Protein AF-A0AAE6Z2B7-F1 (afdb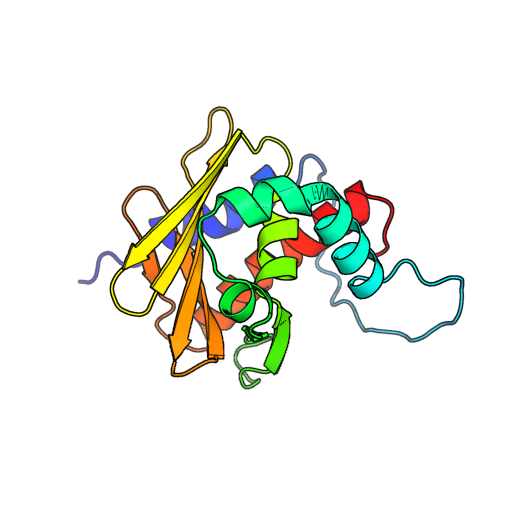_monomer)

Nearest PDB structures (foldseek):
  5ts4-assembly1_A  TM=3.220E-01  e=3.715E-02  synthetic construct
  7vsx-assembly1_A  TM=5.340E-01  e=1.003E+00  Oplophorus gracilirostris
  4qtq-assembly1_A  TM=6.437E-01  e=1.606E+00  Xanthomonas citri pv. citri str. 306
  4hz9-assembly1_B  TM=3.335E-01  e=1.438E-01  Ralstonia pickettii 12D
  7snt-assembly1_A  TM=5.277E-01  e=1.515E+00  Oplophorus gracilirostris

Structure (mmCIF, N/CA/C/O backbone):
data_AF-A0AAE6Z2B7-F1
#
_entry.id   AF-A0AAE6Z2B7-F1
#
loop_
_atom_site.group_PDB
_atom_site.id
_atom_site.type_symbol
_atom_site.label_atom_id
_atom_site.label_alt_id
_atom_site.label_comp_id
_atom_site.label_asym_id
_atom_site.label_entity_id
_atom_site.label_seq_id
_atom_site.pdbx_PDB_ins_code
_atom_site.Cartn_x
_atom_site.Cartn_y
_atom_site.Cartn_z
_atom_site.occupancy
_atom_site.B_iso_or_equiv
_atom_site.auth_seq_id
_atom_site.auth_comp_id
_atom_site.auth_asym_id
_atom_site.auth_atom_id
_atom_site.pdbx_PDB_model_num
ATOM 1 N N . MET A 1 1 ? -23.589 11.897 -19.890 1.00 31.69 1 MET A N 1
ATOM 2 C CA . MET A 1 1 ? -22.787 12.796 -19.031 1.00 31.69 1 MET A CA 1
ATOM 3 C C . MET A 1 1 ? -22.385 12.026 -17.787 1.00 31.69 1 MET A C 1
ATOM 5 O O . MET A 1 1 ? -23.238 11.758 -16.955 1.00 31.69 1 MET A O 1
ATOM 9 N N . LYS A 1 2 ? -21.135 11.556 -17.716 1.00 36.88 2 LYS A N 1
ATOM 10 C CA . LYS A 1 2 ? -20.619 10.830 -16.550 1.00 36.88 2 LYS A CA 1
ATOM 11 C C . LYS A 1 2 ? -20.071 11.858 -15.564 1.00 36.88 2 LYS A C 1
ATOM 13 O O . LYS A 1 2 ? -19.209 12.639 -15.941 1.00 36.88 2 LYS A O 1
ATOM 18 N N . ILE A 1 3 ? -20.542 11.823 -14.321 1.00 37.59 3 ILE A N 1
ATOM 19 C CA . ILE A 1 3 ? -20.081 12.641 -13.182 1.00 37.59 3 ILE A CA 1
ATOM 20 C C . ILE A 1 3 ? -18.692 12.143 -12.694 1.00 37.59 3 ILE A C 1
ATOM 22 O O . ILE A 1 3 ? -18.331 12.228 -11.527 1.00 37.59 3 ILE A O 1
ATOM 26 N N . LEU A 1 4 ? -17.869 11.608 -13.604 1.00 45.06 4 LEU A N 1
ATOM 27 C CA . LEU A 1 4 ? -16.446 11.421 -13.352 1.00 45.06 4 LEU A CA 1
ATOM 28 C C . LEU A 1 4 ? -15.829 12.817 -13.318 1.00 45.06 4 LEU A C 1
ATOM 30 O O . LEU A 1 4 ? -15.907 13.507 -14.328 1.00 45.06 4 LEU A O 1
ATOM 34 N N . SER A 1 5 ? -15.240 13.220 -12.189 1.00 51.59 5 SER A N 1
ATOM 35 C CA . SER A 1 5 ? -13.953 13.946 -12.154 1.00 51.59 5 SER A CA 1
ATOM 36 C C . SER A 1 5 ? -13.709 14.715 -10.848 1.00 51.59 5 SER A C 1
ATOM 38 O O . SER A 1 5 ? -12.570 15.105 -10.621 1.00 51.59 5 SER A O 1
ATOM 40 N N . PHE A 1 6 ? -14.691 14.945 -9.969 1.00 43.16 6 PHE A N 1
ATOM 41 C CA . PHE A 1 6 ? -14.434 15.792 -8.788 1.00 43.16 6 PHE A CA 1
ATOM 42 C C . PHE A 1 6 ? -13.766 15.050 -7.621 1.00 43.16 6 PHE A C 1
ATOM 44 O O . PHE A 1 6 ? -12.778 15.546 -7.087 1.00 43.16 6 PHE A O 1
ATOM 51 N N . ALA A 1 7 ? -14.226 13.841 -7.277 1.00 47.75 7 ALA A N 1
ATOM 52 C CA . ALA A 1 7 ? -13.655 13.067 -6.168 1.00 47.75 7 ALA A CA 1
ATOM 53 C C . ALA A 1 7 ? -12.175 12.703 -6.410 1.00 47.75 7 ALA A C 1
ATOM 55 O O . ALA A 1 7 ? -11.316 12.987 -5.580 1.00 47.75 7 ALA A O 1
ATOM 56 N N . LYS A 1 8 ? -11.843 12.181 -7.601 1.00 46.81 8 LYS A N 1
ATOM 57 C CA . LYS A 1 8 ? -10.461 11.826 -7.978 1.00 46.81 8 LYS A CA 1
ATOM 58 C C . LYS A 1 8 ? -9.518 13.041 -7.976 1.00 46.81 8 LYS A C 1
ATOM 60 O O . LYS A 1 8 ? -8.396 12.936 -7.491 1.00 46.81 8 LYS A O 1
ATOM 65 N N . PHE A 1 9 ? -9.975 14.191 -8.483 1.00 48.34 9 PHE A N 1
ATOM 66 C CA . PHE A 1 9 ? -9.151 15.399 -8.613 1.00 48.34 9 PHE A CA 1
ATOM 67 C C . PHE A 1 9 ? -8.895 16.106 -7.274 1.00 48.34 9 PHE A C 1
ATOM 69 O O . PHE A 1 9 ? -7.865 16.755 -7.133 1.00 48.34 9 PHE A O 1
ATOM 76 N N . LEU A 1 10 ? -9.779 15.956 -6.277 1.00 50.38 10 LEU A N 1
ATOM 77 C CA . LEU A 1 10 ? -9.527 16.441 -4.913 1.00 50.38 10 LEU A CA 1
ATOM 78 C C . LEU A 1 10 ? -8.677 15.476 -4.080 1.00 50.38 10 LEU A C 1
ATOM 80 O O . LEU A 1 10 ? -7.867 15.927 -3.274 1.00 50.38 10 LEU A O 1
ATOM 84 N N . MET A 1 11 ? -8.843 14.164 -4.265 1.00 52.03 11 MET A N 1
ATOM 85 C CA . MET A 1 11 ? -8.198 13.173 -3.401 1.00 52.03 11 MET A CA 1
ATOM 86 C C . MET A 1 11 ? -6.687 13.093 -3.598 1.00 52.03 11 MET A C 1
ATOM 88 O O . MET A 1 11 ? -5.957 13.034 -2.616 1.00 52.03 11 MET A O 1
ATOM 92 N N . ILE A 1 12 ? -6.200 13.142 -4.839 1.00 54.25 12 ILE A N 1
ATOM 93 C CA . ILE A 1 12 ? -4.760 13.027 -5.116 1.00 54.25 12 ILE A CA 1
ATOM 94 C C . ILE A 1 12 ? -3.972 14.197 -4.492 1.00 54.25 12 ILE A C 1
ATOM 96 O O . ILE A 1 12 ? -3.029 13.929 -3.746 1.00 54.25 12 ILE A O 1
ATOM 100 N N . PRO A 1 13 ? -4.371 15.475 -4.674 1.00 50.12 13 PRO A N 1
ATOM 101 C CA . PRO A 1 13 ? -3.769 16.580 -3.939 1.00 50.12 13 PRO A CA 1
ATOM 102 C C . PRO A 1 13 ? -3.937 16.432 -2.428 1.00 50.12 13 PRO A C 1
ATOM 104 O O . PRO A 1 13 ? -2.978 16.661 -1.706 1.00 50.12 13 PRO A O 1
ATOM 107 N N . LEU A 1 14 ? -5.110 16.024 -1.927 1.00 49.97 14 LEU A N 1
ATOM 108 C CA . LEU A 1 14 ? -5.354 15.922 -0.484 1.00 49.97 14 LEU A CA 1
ATOM 109 C C . LEU A 1 14 ? -4.460 14.866 0.186 1.00 49.97 14 LEU A C 1
ATOM 111 O O . LEU A 1 14 ? -3.950 15.118 1.272 1.00 49.97 14 LEU A O 1
ATOM 115 N N . MET A 1 15 ? -4.184 13.733 -0.467 1.00 52.47 15 MET A N 1
ATOM 116 C CA . MET A 1 15 ? -3.262 12.715 0.064 1.00 52.47 15 MET A CA 1
ATOM 117 C C . MET A 1 15 ? -1.806 13.182 0.063 1.00 52.47 15 MET A C 1
ATOM 119 O O . MET A 1 15 ? -1.045 12.853 0.977 1.00 52.47 15 MET A O 1
ATOM 123 N N . ILE A 1 16 ? -1.437 14.014 -0.913 1.00 51.19 16 ILE A N 1
ATOM 124 C CA . ILE A 1 16 ? -0.139 14.689 -0.942 1.00 51.19 16 ILE A CA 1
ATOM 125 C C . ILE A 1 16 ? -0.073 15.740 0.184 1.00 51.19 16 ILE A C 1
ATOM 127 O O . ILE A 1 16 ? 0.850 15.695 0.990 1.00 51.19 16 ILE A O 1
ATOM 131 N N . PHE A 1 17 ? -1.085 16.604 0.331 1.00 45.38 17 PHE A N 1
ATOM 132 C CA . PHE A 1 17 ? -1.141 17.671 1.343 1.00 45.38 17 PHE A CA 1
ATOM 133 C C . PHE A 1 17 ? -1.249 17.165 2.786 1.00 45.38 17 PHE A C 1
ATOM 135 O O . PHE A 1 17 ? -0.655 17.762 3.680 1.00 45.38 17 PHE A O 1
ATOM 142 N N . CYS A 1 18 ? -1.946 16.054 3.035 1.00 42.28 18 CYS A N 1
ATOM 143 C CA . CYS A 1 18 ? -1.966 15.414 4.354 1.00 42.28 18 CYS A CA 1
ATOM 144 C C . CYS A 1 18 ? -0.595 14.844 4.755 1.00 42.28 18 CYS A C 1
ATOM 146 O O . CYS A 1 18 ? -0.351 14.646 5.944 1.00 42.28 18 CYS A O 1
ATOM 148 N N . SER A 1 19 ? 0.294 14.621 3.781 1.00 44.44 19 SER A N 1
ATOM 149 C CA . SER A 1 19 ? 1.665 14.141 3.985 1.00 44.44 19 SER A CA 1
ATOM 150 C C . SER A 1 19 ? 2.703 15.271 3.966 1.00 44.44 19 SER A C 1
ATOM 152 O O . SER A 1 19 ? 3.790 15.115 4.514 1.00 44.44 19 SER A O 1
ATOM 154 N N . SER A 1 20 ? 2.389 16.412 3.348 1.00 41.75 20 SER A N 1
ATOM 155 C CA . SER A 1 20 ? 3.304 17.539 3.179 1.00 41.75 20 SER A CA 1
ATOM 156 C C . SER A 1 20 ? 2.889 18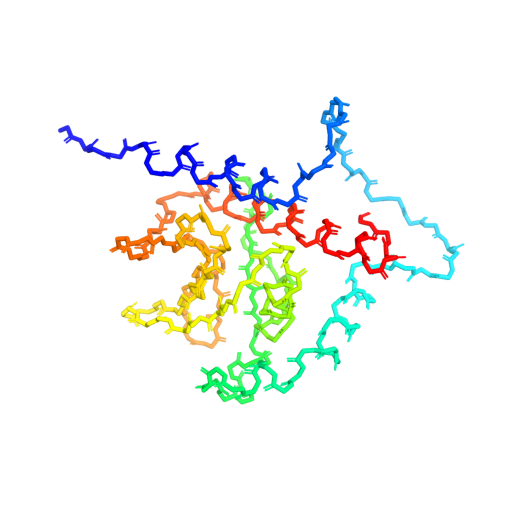.732 4.041 1.00 41.75 20 SER A C 1
ATOM 158 O O . SER A 1 20 ? 2.307 19.705 3.558 1.00 41.75 20 SER A O 1
ATOM 160 N N . ALA A 1 21 ? 3.286 18.718 5.312 1.00 33.97 21 ALA A N 1
ATOM 161 C CA . ALA A 1 21 ? 3.458 19.954 6.071 1.00 33.97 21 ALA A CA 1
ATOM 162 C C . ALA A 1 21 ? 4.832 20.590 5.785 1.00 33.97 21 ALA A C 1
ATOM 164 O O . ALA A 1 21 ? 5.466 21.076 6.706 1.00 33.97 21 ALA A O 1
ATOM 165 N N . TYR A 1 22 ? 5.316 20.576 4.538 1.00 35.84 22 TYR A N 1
ATOM 166 C CA . TYR A 1 22 ? 6.433 21.415 4.099 1.00 35.84 22 TYR A CA 1
ATOM 167 C C . TYR A 1 22 ? 6.278 21.770 2.619 1.00 35.84 22 TYR A C 1
ATOM 169 O O . TYR A 1 22 ? 6.218 20.913 1.742 1.00 35.84 22 TYR A O 1
ATOM 177 N N . SER A 1 23 ? 6.185 23.075 2.379 1.00 37.25 23 SER A N 1
ATOM 178 C CA . SER A 1 23 ? 6.275 23.711 1.072 1.00 37.25 23 SER A CA 1
ATOM 179 C C . SER A 1 23 ? 7.748 23.857 0.698 1.00 37.25 23 SER A C 1
ATOM 181 O O . SER A 1 23 ? 8.485 24.526 1.420 1.00 37.25 23 SER A O 1
ATOM 183 N N . SER A 1 24 ? 8.169 23.298 -0.436 1.00 32.84 24 SER A N 1
ATOM 184 C CA . SER A 1 24 ? 9.044 24.029 -1.356 1.00 32.84 24 SER A CA 1
ATOM 185 C C . SER A 1 24 ? 8.924 23.483 -2.776 1.00 32.84 24 SER A C 1
ATOM 187 O O . SER A 1 24 ? 8.688 22.301 -2.999 1.00 32.84 24 SER A O 1
ATOM 189 N N . SER A 1 25 ? 9.071 24.407 -3.709 1.00 34.66 25 SER A N 1
ATOM 190 C CA . SER A 1 25 ? 8.840 24.362 -5.146 1.00 34.66 25 SER A CA 1
ATOM 191 C C . SER A 1 25 ? 9.737 23.417 -5.965 1.00 34.66 25 SER A C 1
ATOM 193 O O . SER A 1 25 ? 10.921 23.276 -5.681 1.00 34.66 25 SER A O 1
ATOM 195 N N . GLU A 1 26 ? 9.136 22.947 -7.067 1.00 30.88 26 GLU A N 1
ATOM 196 C CA . GLU A 1 26 ? 9.672 22.334 -8.303 1.00 30.88 26 GLU A CA 1
ATOM 197 C C . GLU A 1 26 ? 9.760 20.792 -8.424 1.00 30.88 26 GLU A C 1
ATOM 199 O O . GLU A 1 26 ? 10.155 20.102 -7.485 1.00 30.88 26 GLU A O 1
ATOM 204 N N . PRO A 1 27 ? 9.374 20.224 -9.596 1.00 34.91 27 PRO A N 1
ATOM 205 C CA . PRO A 1 27 ? 9.331 18.786 -9.820 1.00 34.91 27 PRO A CA 1
ATOM 206 C C . PRO A 1 27 ? 10.683 18.283 -10.338 1.00 34.91 27 PRO A C 1
ATOM 208 O O . PRO A 1 27 ? 10.987 18.372 -11.527 1.00 34.91 27 PRO A O 1
ATOM 211 N N . SER A 1 28 ? 11.488 17.701 -9.457 1.00 27.97 28 SER A N 1
ATOM 212 C CA . SER A 1 28 ? 12.693 16.982 -9.871 1.00 27.97 28 SER A CA 1
ATOM 213 C C . SER A 1 28 ? 12.332 15.547 -10.243 1.00 27.97 28 SER A C 1
ATOM 215 O O . SER A 1 28 ? 11.959 14.741 -9.392 1.00 27.97 28 SER A O 1
ATOM 217 N N . VAL A 1 29 ? 12.451 15.222 -11.531 1.00 34.59 29 VAL A N 1
ATOM 218 C CA . VAL A 1 29 ? 12.485 13.843 -12.033 1.00 34.59 29 VAL A CA 1
ATOM 219 C C . VAL A 1 29 ? 13.678 13.150 -11.370 1.00 34.59 29 VAL A C 1
ATOM 221 O O . VAL A 1 29 ? 14.826 13.431 -11.710 1.00 34.59 29 VAL A O 1
ATOM 224 N N . VAL A 1 30 ? 13.422 12.287 -10.383 1.00 37.94 30 VAL A N 1
ATOM 225 C CA . VAL A 1 30 ? 14.479 11.558 -9.671 1.00 37.94 30 VAL A CA 1
ATOM 226 C C . VAL A 1 30 ? 15.052 10.489 -10.598 1.00 37.94 30 VAL A C 1
ATOM 228 O O . VAL A 1 30 ? 14.475 9.426 -10.815 1.00 37.94 30 VAL A O 1
ATOM 231 N N . GLN A 1 31 ? 16.207 10.810 -11.171 1.00 33.16 31 GLN A N 1
ATOM 232 C CA . GLN A 1 31 ? 17.078 9.890 -11.882 1.00 33.16 31 GLN A CA 1
ATOM 233 C C . GLN A 1 31 ? 17.847 9.066 -10.837 1.00 33.16 31 GLN A C 1
ATOM 235 O O . GLN A 1 31 ? 18.633 9.612 -10.065 1.00 33.16 31 GLN A O 1
ATOM 240 N N . MET A 1 32 ? 17.596 7.754 -10.780 1.00 38.94 32 MET A N 1
ATOM 241 C CA . MET A 1 32 ? 18.317 6.834 -9.893 1.00 38.94 32 MET A CA 1
ATOM 242 C C . MET A 1 32 ? 19.800 6.784 -10.289 1.00 38.94 32 MET A C 1
ATOM 244 O O . MET A 1 32 ? 20.147 6.222 -11.327 1.00 38.94 32 MET A O 1
ATOM 248 N N . VAL A 1 33 ? 20.681 7.354 -9.463 1.00 33.69 33 VAL A N 1
ATOM 249 C CA . VAL A 1 33 ? 22.137 7.181 -9.576 1.00 33.69 33 VAL A CA 1
ATOM 250 C C . VAL A 1 33 ? 22.606 6.274 -8.443 1.00 33.69 33 VAL A C 1
ATOM 252 O O . VAL A 1 33 ? 22.445 6.590 -7.266 1.00 33.69 33 VAL A O 1
ATOM 255 N N . ALA A 1 34 ? 23.187 5.134 -8.816 1.00 41.19 34 ALA A N 1
ATOM 256 C CA . ALA A 1 34 ? 23.839 4.206 -7.906 1.00 41.19 34 ALA A CA 1
ATOM 257 C C . ALA A 1 34 ? 25.161 4.807 -7.396 1.00 41.19 34 ALA A C 1
ATOM 259 O O . ALA A 1 34 ? 26.083 5.048 -8.173 1.00 41.19 34 ALA A O 1
ATOM 260 N N . GLY A 1 35 ? 25.248 5.026 -6.085 1.00 30.92 35 GLY A N 1
ATOM 261 C CA . GLY A 1 35 ? 26.461 5.431 -5.379 1.00 30.92 35 GLY A CA 1
ATOM 262 C C . GLY A 1 35 ? 26.475 4.818 -3.981 1.00 30.92 35 GLY A C 1
ATOM 263 O O . GLY A 1 35 ? 25.522 4.965 -3.220 1.00 30.92 35 GLY A O 1
ATOM 264 N N . ASN A 1 36 ? 27.533 4.072 -3.685 1.00 51.25 36 ASN A N 1
ATOM 265 C CA . ASN A 1 36 ? 27.769 3.341 -2.445 1.00 51.25 36 ASN A CA 1
ATOM 266 C C . ASN A 1 36 ? 28.055 4.297 -1.270 1.00 51.25 36 ASN A C 1
ATOM 268 O O . ASN A 1 36 ? 29.126 4.885 -1.257 1.00 51.25 36 ASN A O 1
ATOM 272 N N . ASP A 1 37 ? 27.124 4.410 -0.313 1.00 41.81 37 ASP A N 1
ATOM 273 C CA . ASP A 1 37 ? 27.331 4.938 1.049 1.00 41.81 37 ASP A CA 1
ATOM 274 C C . ASP A 1 37 ? 26.187 4.440 1.965 1.00 41.81 37 ASP A C 1
ATOM 276 O O . ASP A 1 37 ? 25.089 4.998 1.945 1.00 41.81 37 ASP A O 1
ATOM 280 N N . ASN A 1 38 ? 26.414 3.362 2.735 1.00 44.38 38 ASN A N 1
ATOM 281 C CA . ASN A 1 38 ? 25.557 2.846 3.829 1.00 44.38 38 ASN A CA 1
ATOM 282 C C . ASN A 1 38 ? 24.037 3.023 3.615 1.00 44.38 38 ASN A C 1
ATOM 284 O O . ASN A 1 38 ? 23.353 3.733 4.359 1.00 44.38 38 ASN A O 1
ATOM 288 N N . ALA A 1 39 ? 23.535 2.428 2.533 1.00 48.84 39 ALA A N 1
ATOM 289 C CA . ALA A 1 39 ? 22.372 2.923 1.813 1.00 48.84 39 ALA A CA 1
ATOM 290 C C . ALA A 1 39 ? 21.052 2.816 2.602 1.00 48.84 39 ALA A C 1
ATOM 292 O O . ALA A 1 39 ? 20.424 1.767 2.713 1.00 48.84 39 ALA A O 1
ATOM 293 N N . ARG A 1 40 ? 20.603 3.966 3.105 1.00 61.97 40 ARG A N 1
ATOM 294 C CA . ARG A 1 40 ? 19.236 4.251 3.555 1.00 61.97 40 ARG A CA 1
ATOM 295 C C . ARG A 1 40 ? 18.270 4.232 2.356 1.00 61.97 40 ARG A C 1
ATOM 297 O O . ARG A 1 40 ? 17.813 5.290 1.940 1.00 61.97 40 ARG A O 1
ATOM 304 N N . THR A 1 41 ? 18.045 3.066 1.755 1.00 85.38 41 THR A N 1
ATOM 305 C CA . THR A 1 41 ? 17.200 2.878 0.562 1.00 85.38 41 THR A CA 1
ATOM 306 C C . THR A 1 41 ? 15.716 2.750 0.912 1.00 85.38 41 THR A C 1
ATOM 308 O O . THR A 1 41 ? 15.357 2.503 2.063 1.00 85.38 41 THR A O 1
ATOM 311 N N . ILE A 1 42 ? 14.850 2.838 -0.102 1.00 86.19 42 ILE A N 1
ATOM 312 C CA . ILE A 1 42 ? 13.427 2.480 0.004 1.00 86.19 42 ILE A CA 1
ATOM 313 C C . ILE A 1 42 ? 13.233 1.030 0.475 1.00 86.19 42 ILE A C 1
ATOM 315 O O . ILE A 1 42 ? 12.351 0.759 1.281 1.00 86.19 42 ILE A O 1
ATOM 319 N N . GLU A 1 43 ? 14.085 0.103 0.039 1.00 88.94 43 GLU A N 1
ATOM 320 C CA . GLU A 1 43 ? 14.064 -1.289 0.510 1.00 88.94 43 GLU A CA 1
ATOM 321 C C . GLU A 1 43 ? 14.357 -1.382 2.017 1.00 88.94 43 GLU A C 1
ATOM 323 O O . GLU A 1 43 ? 13.631 -2.037 2.764 1.00 88.94 43 GLU A O 1
ATOM 328 N N . ALA A 1 44 ? 15.362 -0.647 2.504 1.00 89.94 44 ALA A N 1
ATOM 329 C CA . ALA A 1 44 ? 15.641 -0.563 3.935 1.00 89.94 44 ALA A CA 1
ATOM 330 C C . ALA A 1 44 ? 14.481 0.089 4.712 1.00 89.94 44 ALA A C 1
ATOM 332 O O . ALA A 1 44 ? 14.171 -0.341 5.827 1.00 89.94 44 ALA A O 1
ATOM 333 N N . ALA A 1 45 ? 13.814 1.085 4.117 1.00 93.69 45 ALA A N 1
ATOM 334 C CA . ALA A 1 45 ? 12.621 1.696 4.694 1.00 93.69 45 ALA A CA 1
ATOM 335 C C . ALA A 1 45 ? 11.478 0.677 4.815 1.00 93.69 45 ALA A C 1
ATOM 337 O O . ALA A 1 45 ? 10.875 0.576 5.879 1.00 93.69 45 ALA A O 1
ATOM 338 N N . PHE A 1 46 ? 11.223 -0.136 3.786 1.00 95.62 46 PHE A N 1
ATOM 339 C CA . PHE A 1 46 ? 10.224 -1.204 3.849 1.00 95.62 46 PHE A CA 1
ATOM 340 C C . PHE A 1 46 ? 10.508 -2.197 4.975 1.00 95.62 46 PHE A C 1
ATOM 342 O O . PHE A 1 46 ? 9.632 -2.439 5.805 1.00 95.62 46 PHE A O 1
ATOM 349 N N . HIS A 1 47 ? 11.735 -2.716 5.069 1.00 94.25 47 HIS A N 1
ATOM 350 C CA . HIS A 1 47 ? 12.106 -3.632 6.150 1.00 94.25 47 HIS A CA 1
ATOM 351 C C . HIS A 1 47 ? 11.891 -3.019 7.539 1.00 94.25 47 HIS A C 1
ATOM 353 O O . HIS A 1 47 ? 11.361 -3.680 8.435 1.00 94.25 47 HIS A O 1
ATOM 359 N N . HIS A 1 48 ? 12.263 -1.749 7.712 1.00 95.38 48 HIS A N 1
ATOM 360 C CA . HIS A 1 48 ? 12.047 -1.023 8.958 1.00 95.38 48 HIS A CA 1
ATOM 361 C C . HIS A 1 48 ? 10.556 -0.871 9.295 1.00 95.38 48 HIS A C 1
ATOM 363 O O . HIS A 1 48 ? 10.147 -1.173 10.416 1.00 95.38 48 HIS A O 1
ATOM 369 N N . LEU A 1 49 ? 9.743 -0.429 8.333 1.00 97.12 49 LEU A N 1
ATOM 370 C CA . LEU A 1 49 ? 8.311 -0.184 8.523 1.00 97.12 49 LEU A CA 1
ATOM 371 C C . LEU A 1 49 ? 7.543 -1.475 8.810 1.00 97.12 49 LEU A C 1
ATOM 373 O O . LEU A 1 49 ? 6.672 -1.488 9.678 1.00 97.12 49 LEU A O 1
ATOM 377 N N . VAL A 1 50 ? 7.892 -2.569 8.129 1.00 97.50 50 VAL A N 1
ATOM 378 C CA . VAL A 1 50 ? 7.305 -3.887 8.390 1.00 97.50 50 VAL A CA 1
ATOM 379 C C . VAL A 1 50 ? 7.574 -4.316 9.828 1.00 97.50 50 VAL A C 1
ATOM 381 O O . VAL A 1 50 ? 6.638 -4.686 10.528 1.00 97.50 50 VAL A O 1
ATOM 384 N N . ALA A 1 51 ? 8.819 -4.215 10.299 1.00 97.00 51 ALA A N 1
ATOM 385 C CA . ALA A 1 51 ? 9.154 -4.567 11.678 1.00 97.00 51 ALA A CA 1
ATOM 386 C C . ALA A 1 51 ? 8.449 -3.661 12.705 1.00 97.00 51 ALA A C 1
ATOM 388 O O . ALA A 1 51 ? 8.047 -4.129 13.770 1.00 97.00 51 ALA A O 1
ATOM 389 N N . LYS A 1 52 ? 8.288 -2.371 12.385 1.00 97.38 52 LYS A N 1
ATOM 390 C CA . LYS A 1 52 ? 7.626 -1.375 13.239 1.00 97.38 52 LYS A CA 1
ATOM 391 C C . LYS A 1 52 ? 6.128 -1.648 13.419 1.00 97.38 52 LYS A C 1
ATOM 393 O O . LYS A 1 52 ? 5.633 -1.448 14.522 1.00 97.38 52 LYS A O 1
ATOM 398 N N . HIS A 1 53 ? 5.447 -2.120 12.370 1.00 97.38 53 HIS A N 1
ATOM 399 C CA . HIS A 1 53 ? 3.979 -2.236 12.305 1.00 97.38 53 HIS A CA 1
ATOM 400 C C . HIS A 1 53 ? 3.456 -3.675 12.190 1.00 97.38 53 HIS A C 1
ATOM 402 O O . HIS A 1 53 ? 2.307 -3.899 11.811 1.00 97.38 53 HIS A O 1
ATOM 408 N N . ASP A 1 54 ? 4.284 -4.680 12.478 1.00 94.75 54 ASP A N 1
ATOM 409 C CA . ASP A 1 54 ? 3.944 -6.096 12.273 1.00 94.75 54 ASP A CA 1
ATOM 410 C C . ASP A 1 54 ? 2.670 -6.532 13.026 1.00 94.75 54 ASP A C 1
ATOM 412 O O . ASP A 1 54 ? 1.819 -7.253 12.492 1.00 94.75 54 ASP A O 1
ATOM 416 N N . LYS A 1 55 ? 2.486 -6.032 14.255 1.00 94.69 55 LYS A N 1
ATOM 417 C CA . LYS A 1 55 ? 1.313 -6.345 15.087 1.00 94.69 55 LYS A CA 1
ATOM 418 C C . LYS A 1 55 ? 0.040 -5.730 14.512 1.00 94.69 55 LYS A C 1
ATOM 420 O O . LYS A 1 55 ? -0.993 -6.396 14.438 1.00 94.69 55 LYS A O 1
ATOM 425 N N . GLU A 1 56 ? 0.116 -4.472 14.095 1.00 96.19 56 GLU A N 1
ATOM 426 C CA . GLU A 1 56 ? -0.972 -3.728 13.475 1.00 96.19 56 GLU A CA 1
ATOM 427 C C . GLU A 1 56 ? -1.381 -4.379 12.151 1.00 96.19 56 GLU A C 1
ATOM 429 O O . GLU A 1 56 ? -2.569 -4.622 11.927 1.00 96.19 56 GLU A O 1
ATOM 434 N N . ILE A 1 57 ? -0.411 -4.756 11.315 1.00 96.25 57 ILE A N 1
ATOM 435 C CA . ILE A 1 57 ? -0.649 -5.466 10.052 1.00 96.25 57 ILE A CA 1
ATOM 436 C C . ILE A 1 57 ? -1.348 -6.805 10.302 1.00 96.25 57 ILE A C 1
ATOM 438 O O . ILE A 1 57 ? -2.355 -7.106 9.656 1.00 96.25 57 ILE A O 1
ATOM 442 N N . SER A 1 58 ? -0.866 -7.581 11.274 1.00 91.94 58 SER A N 1
ATOM 443 C CA . SER A 1 58 ? -1.448 -8.880 11.635 1.00 91.94 58 SER A CA 1
ATOM 444 C C . SER A 1 58 ? -2.906 -8.767 12.102 1.00 91.94 58 SER A C 1
ATOM 446 O O . SER A 1 58 ? -3.700 -9.689 11.912 1.00 91.94 58 SER A O 1
ATOM 448 N N . SER A 1 59 ? -3.305 -7.615 12.654 1.00 93.31 59 SER A N 1
ATOM 449 C CA . SER A 1 59 ? -4.680 -7.369 13.107 1.00 93.31 59 SER A CA 1
ATOM 450 C C . SER A 1 59 ? -5.696 -7.140 11.973 1.00 93.31 59 SER A C 1
ATOM 452 O O . SER A 1 59 ? -6.902 -7.207 12.210 1.00 93.31 59 SER A O 1
ATOM 454 N N . LEU A 1 60 ? -5.245 -6.925 10.728 1.00 93.88 60 LEU A N 1
ATOM 455 C CA . LEU A 1 60 ? -6.121 -6.630 9.582 1.00 93.88 60 LEU A CA 1
ATOM 456 C C . LEU A 1 60 ? -6.855 -7.855 9.004 1.00 93.88 60 LEU A C 1
ATOM 458 O O . LEU A 1 60 ? -7.632 -7.710 8.053 1.00 93.88 60 LEU A O 1
ATOM 462 N N . GLY A 1 61 ? -6.623 -9.053 9.553 1.00 92.56 61 GLY A N 1
ATOM 463 C CA . GLY A 1 61 ? -7.303 -10.285 9.134 1.00 92.56 61 GLY A CA 1
ATOM 464 C C . GLY A 1 61 ? -6.871 -10.788 7.752 1.00 92.56 61 GLY A C 1
ATOM 465 O O . GLY A 1 61 ? -7.677 -11.356 7.009 1.00 92.56 61 GLY A O 1
ATOM 466 N N . LEU A 1 62 ? -5.616 -10.530 7.383 1.00 93.44 62 LEU A N 1
ATOM 467 C CA . LEU A 1 62 ? -4.962 -11.058 6.189 1.00 93.44 62 LEU A CA 1
ATOM 468 C C . LEU A 1 62 ? -4.145 -12.297 6.553 1.00 93.44 62 LEU A C 1
ATOM 470 O O . LEU A 1 62 ? -3.466 -12.313 7.572 1.00 93.44 62 LEU A O 1
ATOM 474 N N . SER A 1 63 ? -4.199 -13.328 5.711 1.00 94.06 63 SER A N 1
ATOM 475 C CA . SER A 1 63 ? -3.316 -14.493 5.861 1.00 94.06 63 SER A CA 1
ATOM 476 C C . SER A 1 63 ? -1.875 -14.153 5.478 1.00 94.06 63 SER A C 1
ATOM 478 O O . SER A 1 63 ? -1.650 -13.276 4.642 1.00 94.06 63 SER A O 1
ATOM 480 N N . ASP A 1 64 ? -0.902 -14.903 5.998 1.00 94.00 64 ASP A N 1
ATOM 481 C CA . ASP A 1 64 ? 0.508 -14.738 5.622 1.00 94.00 64 ASP A CA 1
ATOM 482 C C . ASP A 1 64 ? 0.740 -14.870 4.117 1.00 94.00 64 ASP A C 1
ATOM 484 O O . ASP A 1 64 ? 1.516 -14.108 3.546 1.00 94.00 64 ASP A O 1
ATOM 488 N N . ASN A 1 65 ? 0.021 -15.775 3.447 1.00 93.25 65 ASN A N 1
ATOM 489 C CA . ASN A 1 65 ? 0.097 -15.898 1.992 1.00 93.25 65 ASN A CA 1
ATOM 490 C C . ASN A 1 65 ? -0.318 -14.596 1.302 1.00 93.25 65 ASN A C 1
ATOM 492 O O . ASN A 1 65 ? 0.380 -14.145 0.405 1.00 93.25 65 ASN A O 1
ATOM 496 N N . GLN A 1 66 ? -1.407 -13.961 1.750 1.00 94.19 66 GLN A N 1
ATOM 497 C CA . GLN A 1 66 ? -1.843 -12.676 1.197 1.00 94.19 66 GLN A CA 1
ATOM 498 C C . GLN A 1 66 ? -0.867 -11.548 1.521 1.00 94.19 66 GLN A C 1
ATOM 500 O O . GLN A 1 66 ? -0.621 -10.712 0.662 1.00 94.19 66 GLN A O 1
ATOM 505 N N . LEU A 1 67 ? -0.314 -11.519 2.736 1.00 96.12 67 LEU A N 1
ATOM 506 C CA . LEU A 1 67 ? 0.671 -10.516 3.149 1.00 96.12 67 LEU A CA 1
ATOM 507 C C . LEU A 1 67 ? 1.975 -10.628 2.345 1.00 96.12 67 LEU A C 1
ATOM 509 O O . LEU A 1 67 ? 2.591 -9.612 2.033 1.00 96.12 67 LEU A O 1
ATOM 513 N N . ASN A 1 68 ? 2.374 -11.845 1.978 1.00 95.31 68 ASN A N 1
ATOM 514 C CA . ASN A 1 68 ? 3.578 -12.115 1.192 1.00 95.31 68 ASN A CA 1
ATOM 515 C C . ASN A 1 68 ? 3.361 -12.020 -0.329 1.00 95.31 68 ASN A C 1
ATOM 517 O O . ASN A 1 68 ? 4.336 -12.064 -1.081 1.00 95.31 68 ASN A O 1
ATOM 521 N N . SER A 1 69 ? 2.118 -11.899 -0.803 1.00 95.56 69 SER A N 1
ATOM 522 C CA . SER A 1 69 ? 1.836 -11.708 -2.227 1.00 95.56 69 SER A CA 1
ATOM 523 C C . SER A 1 69 ? 2.412 -10.391 -2.741 1.00 95.56 69 SER A C 1
ATOM 525 O O . SER A 1 69 ? 2.516 -9.398 -2.017 1.00 95.56 69 SER A O 1
ATOM 527 N N . ILE A 1 70 ? 2.757 -10.380 -4.026 1.00 96.31 70 ILE A N 1
ATOM 528 C CA . ILE A 1 70 ? 3.354 -9.223 -4.688 1.00 96.31 70 ILE A CA 1
ATOM 529 C C . ILE A 1 70 ? 2.269 -8.246 -5.125 1.00 96.31 70 ILE A C 1
ATOM 531 O O . ILE A 1 70 ? 1.273 -8.630 -5.740 1.00 96.31 70 ILE A O 1
ATOM 535 N N . VAL A 1 71 ? 2.515 -6.975 -4.830 1.00 97.81 71 VAL A N 1
ATOM 536 C CA . VAL A 1 71 ? 1.822 -5.826 -5.390 1.00 97.81 71 VAL A CA 1
ATOM 537 C C . VAL A 1 71 ? 2.563 -5.382 -6.643 1.00 97.81 71 VAL A C 1
ATOM 539 O O . VAL A 1 71 ? 3.728 -4.975 -6.611 1.00 97.81 71 VAL A O 1
ATOM 542 N N . TYR A 1 72 ? 1.857 -5.451 -7.759 1.00 98.00 72 TYR A N 1
ATOM 543 C CA . TYR A 1 72 ? 2.253 -4.888 -9.029 1.00 98.00 72 TYR A CA 1
ATOM 544 C C . TYR A 1 72 ? 1.717 -3.468 -9.147 1.00 98.00 72 TYR A C 1
ATOM 546 O O . TYR A 1 72 ? 0.568 -3.185 -8.802 1.00 98.00 72 TYR A O 1
ATOM 554 N N . ALA A 1 73 ? 2.535 -2.570 -9.680 1.00 96.38 73 ALA A N 1
ATOM 555 C CA . ALA A 1 73 ? 2.134 -1.196 -9.931 1.00 96.38 73 ALA A CA 1
ATOM 556 C C . ALA A 1 73 ? 2.597 -0.731 -11.309 1.00 96.38 73 ALA A C 1
ATOM 558 O O . ALA A 1 73 ? 3.540 -1.282 -11.884 1.00 96.38 73 ALA A O 1
ATOM 559 N N . ARG A 1 74 ? 1.919 0.285 -11.846 1.00 94.56 74 ARG A N 1
ATOM 560 C CA . ARG A 1 74 ? 2.284 0.902 -13.118 1.00 94.56 74 ARG A CA 1
ATOM 561 C C . ARG A 1 74 ? 3.045 2.209 -12.859 1.00 94.56 74 ARG A C 1
ATOM 563 O O . ARG A 1 74 ? 2.414 3.185 -12.467 1.00 94.56 74 ARG A O 1
ATOM 570 N N . PRO A 1 75 ? 4.366 2.277 -13.103 1.00 88.44 75 PRO A N 1
ATOM 571 C CA . PRO A 1 75 ? 5.154 3.468 -12.790 1.00 88.44 75 PRO A CA 1
ATOM 572 C C . PRO A 1 75 ? 4.893 4.654 -13.724 1.00 88.44 75 PRO A C 1
ATOM 574 O O . PRO A 1 75 ? 5.015 5.804 -13.314 1.00 88.44 75 PRO A O 1
ATOM 577 N N . SER A 1 76 ? 4.51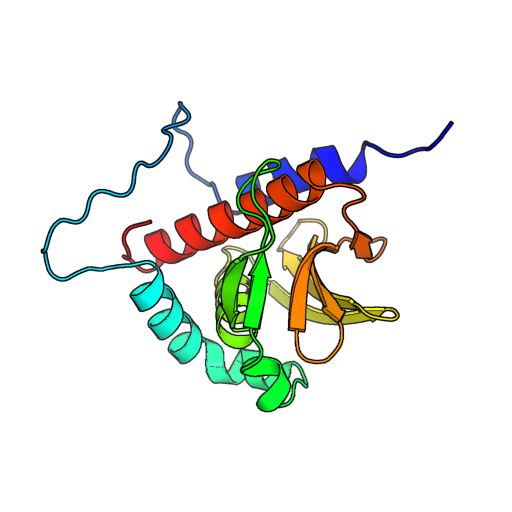2 4.402 -14.980 1.00 88.06 76 SER A N 1
ATOM 578 C CA . SER A 1 76 ? 4.008 5.442 -15.881 1.00 88.06 76 SER A CA 1
ATOM 579 C C . SER A 1 76 ? 3.085 4.857 -16.950 1.00 88.06 76 SER A C 1
ATOM 581 O O . SER A 1 76 ? 3.094 3.650 -17.188 1.00 88.06 76 SER A O 1
ATOM 583 N N . TRP A 1 77 ? 2.312 5.706 -17.633 1.00 82.62 77 TRP A N 1
ATOM 584 C CA . TRP A 1 77 ? 1.295 5.276 -18.606 1.00 82.62 77 TRP A CA 1
ATOM 585 C C . TRP A 1 77 ? 1.854 4.559 -19.848 1.00 82.62 77 TRP A C 1
ATOM 587 O O . TRP A 1 77 ? 1.081 3.965 -20.594 1.00 82.62 77 TRP A O 1
ATOM 597 N N . VAL A 1 78 ? 3.172 4.607 -20.079 1.00 87.88 78 VAL A N 1
ATOM 598 C CA . VAL A 1 78 ? 3.850 3.880 -21.172 1.00 87.88 78 VAL A CA 1
ATOM 599 C C . VAL A 1 78 ? 4.480 2.558 -20.726 1.00 87.88 78 VAL A C 1
ATOM 601 O O . VAL A 1 78 ? 4.869 1.756 -21.568 1.00 87.88 78 VAL A O 1
ATOM 604 N N . HIS A 1 79 ? 4.587 2.317 -19.418 1.00 87.00 79 HIS A N 1
ATOM 605 C CA . HIS A 1 79 ? 5.147 1.082 -18.869 1.00 87.00 79 HIS A CA 1
ATOM 606 C C . HIS A 1 79 ? 4.035 0.110 -18.505 1.00 87.00 79 HIS A C 1
ATOM 608 O O . HIS A 1 79 ? 2.946 0.534 -18.129 1.00 87.00 79 HIS A O 1
ATOM 614 N N . ASN A 1 80 ? 4.320 -1.190 -18.568 1.00 92.44 80 ASN A N 1
ATOM 615 C CA . ASN A 1 80 ? 3.443 -2.226 -18.024 1.00 92.44 80 ASN A CA 1
ATOM 616 C C . ASN A 1 80 ? 3.515 -2.276 -16.494 1.00 92.44 80 ASN A C 1
ATOM 618 O O . ASN A 1 80 ? 4.385 -1.660 -15.875 1.00 92.44 80 ASN A O 1
ATOM 622 N N . PHE A 1 81 ? 2.597 -3.032 -15.893 1.00 93.56 81 PHE A N 1
ATOM 623 C CA . PHE A 1 81 ? 2.691 -3.389 -14.485 1.00 93.56 81 PHE A CA 1
ATOM 624 C C . PHE A 1 81 ? 4.015 -4.104 -14.203 1.00 93.56 81 PHE A C 1
ATOM 626 O O . PHE A 1 81 ? 4.388 -5.046 -14.902 1.00 93.56 81 PHE A O 1
ATOM 633 N N . GLY A 1 82 ? 4.718 -3.639 -13.175 1.00 94.25 82 GLY A N 1
ATOM 634 C CA . GLY A 1 82 ? 5.948 -4.236 -12.673 1.00 94.25 82 GLY A CA 1
ATOM 635 C C . GLY A 1 82 ? 5.802 -4.609 -11.205 1.00 94.25 82 GLY A C 1
ATOM 636 O O . GLY A 1 82 ? 5.000 -4.014 -10.485 1.00 94.25 82 GLY A O 1
ATOM 637 N N . ARG A 1 83 ? 6.580 -5.602 -10.766 1.00 95.44 83 ARG A N 1
ATOM 638 C CA . ARG A 1 83 ? 6.695 -5.962 -9.347 1.00 95.44 83 ARG A CA 1
ATOM 639 C C . ARG A 1 83 ? 7.208 -4.747 -8.583 1.00 95.44 83 ARG A C 1
ATOM 641 O O . ARG A 1 83 ? 8.198 -4.155 -9.007 1.00 95.44 83 ARG A O 1
ATOM 648 N N . PHE A 1 84 ? 6.556 -4.398 -7.482 1.00 95.38 84 PHE A N 1
ATOM 649 C CA . PHE A 1 84 ? 6.919 -3.207 -6.722 1.00 95.38 84 PHE A CA 1
ATOM 650 C C . PHE A 1 84 ? 7.259 -3.526 -5.265 1.00 95.38 84 PHE A C 1
ATOM 652 O O . PHE A 1 84 ? 8.398 -3.329 -4.858 1.00 95.38 84 PHE A O 1
ATOM 659 N N . CYS A 1 85 ? 6.310 -4.065 -4.505 1.00 96.44 85 CYS A N 1
ATOM 660 C CA . CYS A 1 85 ? 6.513 -4.487 -3.117 1.00 96.44 85 CYS A CA 1
ATOM 661 C C . CYS A 1 85 ? 5.589 -5.665 -2.779 1.00 96.44 85 CYS A C 1
ATOM 663 O O . CYS A 1 85 ? 4.824 -6.127 -3.624 1.00 96.44 85 CYS A O 1
ATOM 665 N N . THR A 1 86 ? 5.654 -6.180 -1.560 1.00 97.19 86 THR A N 1
ATOM 666 C CA . THR A 1 86 ? 4.672 -7.121 -1.006 1.00 97.19 86 THR A CA 1
ATOM 667 C C . THR A 1 86 ? 3.466 -6.382 -0.427 1.00 97.19 86 THR A C 1
ATOM 669 O O . THR A 1 86 ? 3.532 -5.194 -0.104 1.00 97.19 86 THR A O 1
ATOM 672 N N . VAL A 1 87 ? 2.350 -7.088 -0.228 1.00 97.56 87 VAL A N 1
ATOM 673 C CA . VAL A 1 87 ? 1.180 -6.528 0.469 1.00 97.56 87 VAL A CA 1
ATOM 674 C C . VAL A 1 87 ? 1.547 -6.090 1.894 1.00 97.56 87 VAL A C 1
ATOM 676 O O . VAL A 1 87 ? 1.080 -5.048 2.349 1.00 97.56 87 VAL A O 1
ATOM 679 N N . ARG A 1 88 ? 2.416 -6.829 2.595 1.00 97.81 88 ARG A N 1
ATOM 680 C CA . ARG A 1 88 ? 2.898 -6.461 3.937 1.00 97.81 88 ARG A CA 1
ATOM 681 C C . ARG A 1 88 ? 3.627 -5.119 3.925 1.00 97.81 88 ARG A C 1
ATOM 683 O O . ARG A 1 88 ? 3.305 -4.236 4.716 1.00 97.81 88 ARG A O 1
ATOM 690 N N . GLU A 1 89 ? 4.569 -4.949 3.004 1.00 98.12 89 GLU A N 1
ATOM 691 C CA . GLU A 1 89 ? 5.318 -3.700 2.836 1.00 98.12 89 GLU A CA 1
ATOM 692 C C . GLU A 1 89 ? 4.391 -2.545 2.453 1.00 98.12 89 GLU A C 1
ATOM 694 O O . GLU A 1 89 ? 4.444 -1.483 3.071 1.00 98.12 89 GLU A O 1
ATOM 699 N N . PHE A 1 90 ? 3.478 -2.775 1.508 1.00 98.31 90 PHE A N 1
ATOM 700 C CA . PHE A 1 90 ? 2.466 -1.803 1.103 1.00 98.31 90 PHE A CA 1
ATOM 701 C C . PHE A 1 90 ? 1.659 -1.271 2.296 1.00 98.31 90 PHE A C 1
ATOM 703 O O . PHE A 1 90 ? 1.543 -0.061 2.480 1.00 98.31 90 PHE A O 1
ATOM 710 N N . ILE A 1 91 ? 1.136 -2.168 3.135 1.00 98.19 91 ILE A N 1
ATOM 711 C CA . ILE A 1 91 ? 0.331 -1.804 4.305 1.00 98.19 91 ILE A CA 1
ATOM 712 C C . ILE A 1 91 ? 1.181 -1.089 5.364 1.00 98.19 91 ILE A C 1
ATOM 714 O O . ILE A 1 91 ? 0.704 -0.133 5.974 1.00 98.19 91 ILE A O 1
ATOM 718 N N . SER A 1 92 ? 2.434 -1.511 5.573 1.00 98.12 92 SER A N 1
ATOM 719 C CA . SER A 1 92 ? 3.324 -0.884 6.561 1.00 98.12 92 SER A CA 1
ATOM 720 C C . SER A 1 92 ? 3.559 0.606 6.295 1.00 98.12 92 SER A C 1
ATOM 722 O O . SER A 1 92 ? 3.636 1.391 7.237 1.00 98.12 92 SER A O 1
ATOM 724 N N . VAL A 1 93 ? 3.582 1.019 5.020 1.00 97.94 93 VAL A N 1
ATOM 725 C CA . VAL A 1 93 ? 3.652 2.438 4.635 1.00 97.94 93 VAL A CA 1
ATOM 726 C C . VAL A 1 93 ? 2.403 3.178 5.092 1.00 97.94 93 VAL A C 1
ATOM 728 O O . VAL A 1 93 ? 2.499 4.274 5.638 1.00 97.94 93 VAL A O 1
ATOM 731 N N . LEU A 1 94 ? 1.225 2.579 4.895 1.00 97.69 94 LEU A N 1
ATOM 732 C CA . LEU A 1 94 ? -0.045 3.202 5.259 1.00 97.69 94 LEU A CA 1
ATOM 733 C C . LEU A 1 94 ? -0.165 3.414 6.774 1.00 97.69 94 LEU A C 1
ATOM 735 O O . LEU A 1 94 ? -0.719 4.428 7.204 1.00 97.69 94 LEU A O 1
ATOM 739 N N . PHE A 1 95 ? 0.365 2.484 7.577 1.00 96.81 95 PHE A N 1
ATOM 740 C CA . PHE A 1 95 ? 0.369 2.602 9.038 1.00 96.81 95 PHE A CA 1
ATOM 741 C C . PHE A 1 95 ? 1.265 3.725 9.566 1.00 96.81 95 PHE A C 1
ATOM 743 O O . PHE A 1 95 ? 1.078 4.170 10.696 1.00 96.81 95 PHE A O 1
ATOM 750 N N . ASP A 1 96 ? 2.202 4.213 8.759 1.00 95.94 96 ASP A N 1
ATOM 751 C CA . ASP A 1 96 ? 3.161 5.228 9.189 1.00 95.94 96 ASP A CA 1
ATOM 752 C C . ASP A 1 96 ? 2.896 6.616 8.594 1.00 95.94 96 ASP A C 1
ATOM 754 O O . ASP A 1 96 ? 3.706 7.534 8.734 1.00 95.94 96 ASP A O 1
ATOM 758 N N . ILE A 1 97 ? 1.738 6.800 7.952 1.00 94.12 97 ILE A N 1
ATOM 759 C CA . ILE A 1 97 ? 1.312 8.113 7.468 1.00 94.12 97 ILE A CA 1
ATOM 760 C C . ILE A 1 97 ? 1.003 9.022 8.662 1.00 94.12 97 ILE A C 1
ATOM 762 O O . ILE A 1 97 ? 0.270 8.665 9.588 1.00 94.12 97 ILE A O 1
ATOM 766 N N . GLN A 1 98 ? 1.523 10.247 8.617 1.00 88.81 98 GLN A N 1
ATOM 767 C CA . GLN A 1 98 ? 1.273 11.250 9.644 1.00 88.81 98 GLN A CA 1
ATOM 768 C C . GLN A 1 98 ? -0.233 11.540 9.801 1.00 88.81 98 GLN A C 1
ATOM 770 O O . GLN A 1 98 ? -0.989 11.575 8.833 1.00 88.81 98 GLN A O 1
ATOM 775 N N . ASN A 1 99 ? -0.675 11.793 11.038 1.00 87.75 99 ASN A N 1
ATOM 776 C CA . ASN A 1 99 ? -2.068 12.115 11.393 1.00 87.75 99 ASN A CA 1
ATOM 777 C C . ASN A 1 99 ? -3.103 11.008 11.102 1.00 87.75 99 ASN A C 1
ATOM 779 O O . ASN A 1 99 ? -4.314 11.252 11.223 1.00 87.75 99 ASN A O 1
ATOM 783 N N . MET A 1 100 ? -2.650 9.803 10.753 1.00 93.12 100 MET A N 1
ATOM 784 C CA . MET A 1 100 ? -3.497 8.623 10.647 1.00 93.12 100 MET A CA 1
ATOM 785 C C . MET A 1 100 ? -4.019 8.211 12.032 1.00 93.12 100 MET A C 1
ATOM 787 O O . MET A 1 100 ? -3.305 8.267 13.032 1.00 93.12 100 MET A O 1
ATOM 791 N N . GLN A 1 101 ? -5.302 7.854 12.097 1.00 94.06 101 GLN A N 1
ATOM 792 C CA . GLN A 1 101 ? -5.982 7.398 13.312 1.00 94.06 101 GLN A CA 1
ATOM 793 C C . GLN A 1 101 ? -6.265 5.901 13.288 1.00 94.06 101 GLN A C 1
ATOM 795 O O . GLN A 1 101 ? -6.181 5.242 14.320 1.00 94.06 101 GLN A O 1
ATOM 800 N N . SER A 1 102 ? -6.673 5.378 12.134 1.00 94.38 102 SER A N 1
ATOM 801 C CA . SER A 1 102 ? -6.925 3.954 11.958 1.00 94.38 102 SER A CA 1
ATOM 802 C C . SER A 1 102 ? -6.885 3.554 10.490 1.00 94.38 102 SER A C 1
ATOM 804 O O . SER A 1 102 ? -7.104 4.373 9.593 1.00 94.38 102 SER A O 1
ATOM 806 N N . ILE A 1 103 ? -6.657 2.264 10.263 1.00 96.44 103 ILE A N 1
ATOM 807 C CA . ILE A 1 103 ? -6.826 1.601 8.973 1.00 96.44 103 ILE A CA 1
ATOM 808 C C . ILE A 1 103 ? -7.840 0.486 9.165 1.00 96.44 103 ILE A C 1
ATOM 810 O O . ILE A 1 103 ? -7.789 -0.252 10.147 1.00 96.44 103 ILE A O 1
ATOM 814 N N . ARG A 1 104 ? -8.761 0.349 8.214 1.00 94.44 104 ARG A N 1
ATOM 815 C CA . ARG A 1 104 ? -9.642 -0.814 8.130 1.00 94.44 104 ARG A CA 1
ATOM 816 C C . ARG A 1 104 ? -9.612 -1.414 6.737 1.00 94.44 104 ARG A C 1
ATOM 818 O O . ARG A 1 104 ? -9.575 -0.695 5.736 1.00 94.44 104 ARG A O 1
ATOM 825 N N . THR A 1 105 ? -9.708 -2.732 6.688 1.00 95.88 105 THR A N 1
ATOM 826 C CA . THR A 1 105 ? -9.855 -3.473 5.440 1.00 95.88 105 THR A CA 1
ATOM 827 C C . THR A 1 105 ? -11.300 -3.380 4.952 1.00 95.88 105 THR A C 1
ATOM 829 O O . THR A 1 105 ? -12.236 -3.612 5.717 1.00 95.88 105 THR A O 1
ATOM 832 N N . ILE A 1 106 ? -11.492 -3.071 3.673 1.00 94.56 106 ILE A N 1
ATOM 833 C CA . ILE A 1 106 ? -12.770 -3.201 2.967 1.00 94.56 106 ILE A CA 1
ATOM 834 C C . ILE A 1 106 ? -12.603 -4.200 1.821 1.00 94.56 106 ILE A C 1
ATOM 836 O O . ILE A 1 106 ? -11.530 -4.302 1.230 1.00 94.56 106 ILE A O 1
ATOM 840 N N . ARG A 1 107 ? -13.643 -4.976 1.525 1.00 94.31 107 ARG A N 1
ATOM 841 C CA . ARG A 1 107 ? -13.628 -5.981 0.455 1.00 94.31 107 ARG A CA 1
ATOM 842 C C . ARG A 1 107 ? -14.796 -5.708 -0.477 1.00 94.31 107 ARG A C 1
ATOM 844 O O . ARG A 1 107 ? -15.916 -5.567 0.005 1.00 94.31 107 ARG A O 1
ATOM 851 N N . ASP A 1 108 ? -14.527 -5.654 -1.774 1.00 93.38 108 ASP A N 1
ATOM 852 C CA . ASP A 1 108 ? -15.552 -5.465 -2.801 1.00 93.38 108 ASP A CA 1
ATOM 853 C C . ASP A 1 108 ? -15.178 -6.257 -4.057 1.00 93.38 108 ASP A C 1
ATOM 855 O O . ASP A 1 108 ? -14.208 -5.943 -4.747 1.00 93.38 108 ASP A O 1
ATOM 859 N N . GLY A 1 109 ? -15.904 -7.344 -4.319 1.00 93.81 109 GLY A N 1
ATOM 860 C CA . GLY A 1 109 ? -15.607 -8.259 -5.419 1.00 93.81 109 GLY A CA 1
ATOM 861 C C . GLY A 1 109 ? -14.152 -8.744 -5.403 1.00 93.81 109 GLY A C 1
ATOM 862 O O . GLY A 1 109 ? -13.717 -9.430 -4.477 1.00 93.81 109 GLY A O 1
ATOM 863 N N . LYS A 1 110 ? -13.400 -8.386 -6.448 1.00 95.56 110 LYS A N 1
ATOM 864 C CA . LYS A 1 110 ? -11.973 -8.715 -6.595 1.00 95.56 110 LYS A CA 1
ATOM 865 C C . LYS A 1 110 ? -11.033 -7.722 -5.901 1.00 95.56 110 LYS A C 1
ATOM 867 O O . LYS A 1 110 ? -9.823 -7.874 -6.004 1.00 95.56 110 LYS A O 1
ATOM 872 N N . TYR A 1 111 ? -11.547 -6.719 -5.201 1.00 96.75 111 TYR A N 1
ATOM 873 C CA . TYR A 1 111 ? -10.736 -5.692 -4.562 1.00 96.75 111 TYR A CA 1
ATOM 874 C C . TYR A 1 111 ? -10.590 -5.919 -3.062 1.00 96.75 111 TYR A C 1
ATOM 876 O O . TYR A 1 111 ? -11.541 -6.268 -2.355 1.00 96.75 111 TYR A O 1
ATOM 884 N N . ILE A 1 112 ? -9.389 -5.629 -2.571 1.00 96.88 112 ILE A N 1
ATOM 885 C CA . ILE A 1 112 ? -9.127 -5.384 -1.159 1.00 96.88 112 ILE A CA 1
ATOM 886 C C . ILE A 1 112 ? -8.662 -3.941 -0.978 1.00 96.88 112 ILE A C 1
ATOM 888 O O . ILE A 1 112 ? -7.631 -3.532 -1.505 1.00 96.88 112 ILE A O 1
ATOM 892 N N . GLY A 1 113 ? -9.456 -3.157 -0.258 1.00 97.06 113 GLY A N 1
ATOM 893 C CA . GLY A 1 113 ? -9.173 -1.766 0.057 1.00 97.06 113 GLY A CA 1
ATOM 894 C C . GLY A 1 113 ? -8.665 -1.587 1.478 1.00 97.06 113 GLY A C 1
ATOM 895 O O . GLY A 1 113 ? -9.114 -2.261 2.404 1.00 97.06 113 GLY A O 1
ATOM 896 N N . PHE A 1 114 ? -7.776 -0.621 1.652 1.00 97.69 114 PHE A N 1
ATOM 897 C CA . PHE A 1 114 ? -7.259 -0.172 2.936 1.00 97.69 114 PHE A CA 1
ATOM 898 C C . PHE A 1 114 ? -7.750 1.251 3.157 1.00 97.69 114 PHE A C 1
ATOM 900 O O . PHE A 1 114 ? -7.176 2.211 2.644 1.00 97.69 114 PHE A O 1
ATOM 907 N N . LYS A 1 115 ? -8.868 1.381 3.876 1.00 97.00 115 LYS A N 1
ATOM 908 C CA . LYS A 1 115 ? -9.484 2.674 4.169 1.00 97.00 115 LYS A CA 1
ATOM 909 C C . LYS A 1 115 ? -8.833 3.273 5.406 1.00 97.00 115 LYS A C 1
ATOM 911 O O . LYS A 1 115 ? -8.940 2.706 6.493 1.00 97.00 115 LYS A O 1
ATOM 916 N N . ILE A 1 116 ? -8.211 4.428 5.238 1.00 96.31 116 ILE A N 1
ATOM 917 C CA . ILE A 1 116 ? -7.476 5.146 6.271 1.00 96.31 116 ILE A CA 1
ATOM 918 C C . ILE A 1 116 ? -8.365 6.264 6.811 1.00 96.31 116 ILE A C 1
ATOM 920 O O . ILE A 1 116 ? -9.006 7.003 6.055 1.00 96.31 116 ILE A O 1
ATOM 924 N N . LYS A 1 117 ? -8.447 6.390 8.135 1.00 95.12 117 LYS A N 1
ATOM 925 C CA . LYS A 1 117 ? -9.074 7.535 8.793 1.00 95.12 117 LYS A CA 1
ATOM 926 C C . LYS A 1 117 ? -7.999 8.498 9.265 1.00 95.12 117 LYS A C 1
ATOM 928 O O . LYS A 1 117 ? -7.113 8.115 10.020 1.00 95.12 117 LYS A O 1
ATOM 933 N N . PHE A 1 118 ? -8.129 9.755 8.864 1.00 91.75 118 PHE A N 1
ATOM 934 C CA . PHE A 1 118 ? -7.264 10.847 9.291 1.00 91.75 118 PHE A CA 1
ATOM 935 C C . PHE A 1 118 ? -7.993 11.755 10.280 1.00 91.75 118 PHE A C 1
ATOM 937 O O . PHE A 1 118 ? -9.207 11.976 10.177 1.00 91.75 118 PHE A O 1
ATOM 944 N N . LYS A 1 119 ? -7.250 12.317 11.238 1.00 87.62 119 LYS A N 1
ATOM 945 C CA . LYS A 1 119 ? -7.816 13.250 12.217 1.00 87.62 119 LYS A CA 1
ATOM 946 C C . LYS A 1 119 ? -8.321 14.506 11.500 1.00 87.62 119 LYS A C 1
ATOM 948 O O . LYS A 1 119 ? -7.556 15.174 10.813 1.00 87.62 119 LYS A O 1
ATOM 953 N N . GLY A 1 120 ? -9.609 14.817 11.662 1.00 87.19 120 GLY A N 1
ATOM 954 C CA . GLY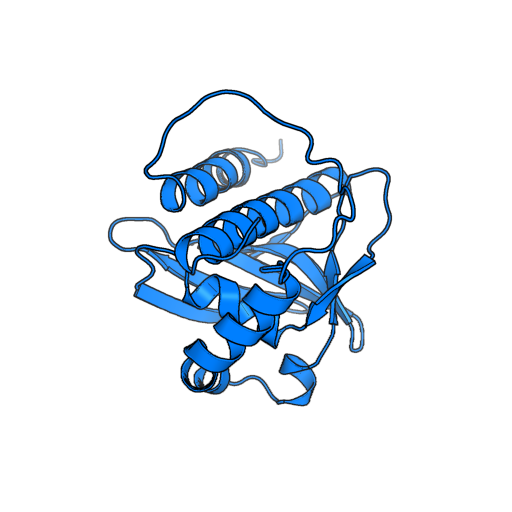 A 1 120 ? -10.236 16.017 11.091 1.00 87.19 120 GLY A CA 1
ATOM 955 C C . GLY A 1 120 ? -10.418 16.016 9.567 1.00 87.19 120 GLY A C 1
ATOM 956 O O . GLY A 1 120 ? -10.839 17.031 9.030 1.00 87.19 120 GLY A O 1
ATOM 957 N N . ASN A 1 121 ? -10.133 14.904 8.879 1.00 87.56 121 ASN A N 1
ATOM 958 C CA . ASN A 1 121 ? -10.199 14.804 7.418 1.00 87.56 121 ASN A CA 1
ATOM 959 C C . ASN A 1 121 ? -11.126 13.652 6.967 1.00 87.56 121 ASN A C 1
ATOM 961 O O . ASN A 1 121 ? -11.393 12.729 7.759 1.00 87.56 121 ASN A O 1
ATOM 965 N N . PRO A 1 122 ? -11.638 13.685 5.720 1.00 88.88 122 PRO A N 1
ATOM 966 C CA . PRO A 1 122 ? -12.323 12.549 5.104 1.00 88.88 122 PRO A CA 1
ATOM 967 C C . PRO A 1 122 ? -11.463 11.285 5.124 1.00 88.88 122 PRO A C 1
ATOM 969 O O . PRO A 1 122 ? -10.234 11.354 5.215 1.00 88.88 122 PRO A O 1
ATOM 972 N N . SER A 1 123 ? -12.107 10.121 5.069 1.00 91.69 123 SER A N 1
ATOM 973 C CA . SER A 1 123 ? -11.347 8.883 4.923 1.00 91.69 123 SER A CA 1
ATOM 974 C C . SER A 1 123 ? -10.925 8.673 3.480 1.00 91.69 123 SER A C 1
ATOM 976 O O . SER A 1 123 ? -11.653 8.987 2.545 1.00 91.69 123 SER A O 1
ATOM 978 N N . MET A 1 124 ? -9.746 8.093 3.315 1.00 95.00 124 MET A N 1
ATOM 979 C CA . MET A 1 124 ? -9.123 7.886 2.015 1.00 95.00 124 MET A CA 1
ATOM 980 C C . MET A 1 124 ? -8.170 6.699 2.074 1.00 95.00 124 MET A C 1
ATOM 982 O O . MET A 1 124 ? -7.837 6.227 3.158 1.00 95.00 124 MET A O 1
ATOM 986 N N . GLY A 1 125 ? -7.722 6.201 0.935 1.00 97.00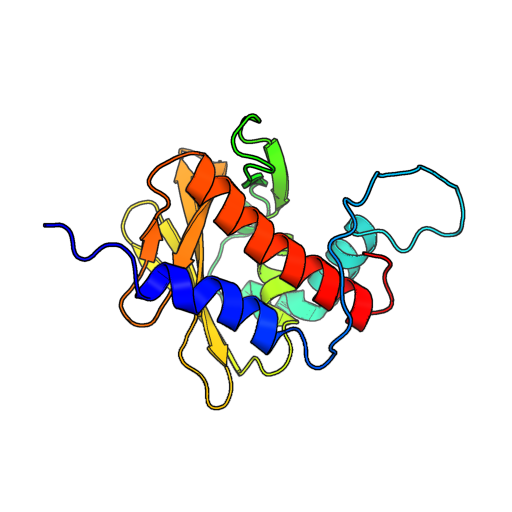 125 GLY A N 1
ATOM 987 C CA . GLY A 1 125 ? -6.736 5.136 0.899 1.00 97.00 125 GLY A CA 1
ATOM 988 C C . GLY A 1 125 ? -6.619 4.515 -0.474 1.00 97.00 125 GLY A C 1
ATOM 989 O O . GLY A 1 125 ? -6.923 5.136 -1.491 1.00 97.00 125 GLY A O 1
ATOM 990 N N . PHE A 1 126 ? -6.194 3.262 -0.488 1.00 98.38 126 PHE A N 1
ATOM 991 C CA . PHE A 1 126 ? -5.845 2.552 -1.706 1.00 98.38 126 PHE A CA 1
ATOM 992 C C . PHE A 1 126 ? -6.483 1.176 -1.714 1.00 98.38 126 PHE A C 1
ATOM 994 O O . PHE A 1 126 ? -6.700 0.572 -0.662 1.00 98.38 126 PHE A O 1
ATOM 1001 N N . ALA A 1 127 ? -6.766 0.676 -2.907 1.00 98.19 127 ALA A N 1
ATOM 1002 C CA . ALA A 1 127 ? -7.255 -0.671 -3.098 1.00 98.19 127 ALA A CA 1
ATOM 1003 C C . ALA A 1 127 ? -6.417 -1.420 -4.127 1.00 98.19 127 ALA A C 1
ATOM 1005 O O . ALA A 1 127 ? -5.946 -0.863 -5.122 1.00 98.19 127 ALA A O 1
ATOM 1006 N N . LEU A 1 128 ? -6.254 -2.707 -3.844 1.00 98.31 128 LEU A N 1
ATOM 1007 C CA . LEU A 1 128 ? -5.552 -3.658 -4.676 1.00 98.31 128 LEU A CA 1
ATOM 1008 C C . LEU A 1 128 ? -6.581 -4.538 -5.379 1.00 98.31 128 LEU A C 1
ATOM 1010 O O . LEU A 1 128 ? -7.416 -5.167 -4.722 1.00 98.31 128 LEU A O 1
ATOM 1014 N N . TYR A 1 129 ? -6.518 -4.586 -6.704 1.00 97.69 129 TYR A N 1
ATOM 1015 C CA . TYR A 1 129 ? -7.258 -5.560 -7.496 1.00 97.69 129 TYR A CA 1
ATOM 1016 C C . TYR A 1 129 ? -6.552 -6.911 -7.429 1.00 97.69 129 TYR A C 1
ATOM 1018 O O . TYR A 1 129 ? -5.346 -6.984 -7.647 1.00 97.69 129 TYR A O 1
ATOM 1026 N N . LYS A 1 130 ? -7.292 -7.976 -7.137 1.00 95.69 130 LYS A N 1
ATOM 1027 C CA . LYS A 1 130 ? -6.787 -9.345 -7.102 1.00 95.69 130 LYS A CA 1
ATOM 1028 C C . LYS A 1 130 ? -7.065 -10.049 -8.428 1.00 95.69 130 LYS A C 1
ATOM 1030 O O . LYS A 1 130 ? -8.226 -10.168 -8.830 1.00 95.69 130 LYS A O 1
ATOM 1035 N N . ASP A 1 131 ? -6.022 -10.607 -9.032 1.00 91.69 131 ASP A N 1
ATOM 1036 C CA . ASP A 1 131 ? -6.141 -11.550 -10.144 1.00 91.69 131 ASP A CA 1
ATOM 1037 C C . ASP A 1 131 ? -5.277 -12.785 -9.888 1.00 91.69 131 ASP A C 1
ATOM 1039 O O . ASP A 1 131 ? -4.058 -12.693 -9.773 1.00 91.69 131 ASP A O 1
ATOM 1043 N N . GLY A 1 132 ? -5.909 -13.948 -9.712 1.00 86.38 132 GLY A N 1
ATOM 1044 C CA . GLY A 1 132 ? -5.207 -15.133 -9.210 1.00 86.38 132 GLY A CA 1
ATOM 1045 C C . GLY A 1 132 ? -4.553 -14.862 -7.848 1.00 86.38 132 GLY A C 1
ATOM 1046 O O . GLY A 1 132 ? -5.245 -14.479 -6.903 1.00 86.38 132 GLY A O 1
ATOM 1047 N N . ASP A 1 133 ? -3.235 -15.041 -7.763 1.00 81.88 133 ASP A N 1
ATOM 1048 C CA . ASP A 1 133 ? -2.423 -14.770 -6.565 1.00 81.88 133 ASP A CA 1
ATOM 1049 C C . ASP A 1 133 ? -1.680 -13.422 -6.622 1.00 81.88 133 ASP A C 1
ATOM 1051 O O . ASP A 1 133 ? -0.865 -13.109 -5.749 1.00 81.88 133 ASP A O 1
ATOM 1055 N N . GLU A 1 134 ? -1.973 -12.611 -7.639 1.00 88.44 134 GLU A N 1
ATOM 1056 C CA . GLU A 1 134 ? -1.346 -11.316 -7.878 1.00 88.44 134 GLU A CA 1
ATOM 1057 C C . GLU A 1 134 ? -2.254 -10.171 -7.422 1.00 88.44 134 GLU A C 1
ATOM 1059 O O . GLU A 1 134 ? -3.483 -10.222 -7.552 1.00 88.44 134 GLU A O 1
ATOM 1064 N N . PHE A 1 135 ? -1.638 -9.115 -6.888 1.00 97.38 135 PHE A N 1
ATOM 1065 C CA . PHE A 1 135 ? -2.325 -7.888 -6.501 1.00 97.38 135 PHE A CA 1
ATOM 1066 C C . PHE A 1 135 ? -1.850 -6.723 -7.359 1.00 97.38 135 PHE A C 1
ATOM 1068 O O . PHE A 1 135 ? -0.655 -6.551 -7.561 1.00 97.38 135 PHE A O 1
ATOM 1075 N N . PHE A 1 136 ? -2.772 -5.882 -7.816 1.00 98.25 136 PHE A N 1
ATOM 1076 C CA . PHE A 1 136 ? -2.479 -4.730 -8.662 1.00 98.25 136 PHE A CA 1
ATOM 1077 C C . PHE A 1 136 ? -2.937 -3.449 -7.976 1.00 98.25 136 PHE A C 1
ATOM 1079 O O . PHE A 1 136 ? -4.117 -3.293 -7.657 1.00 98.25 136 PHE A O 1
ATOM 1086 N N . LEU A 1 137 ? -2.012 -2.515 -7.766 1.00 98.31 137 LEU A N 1
ATOM 1087 C CA . LEU A 1 137 ? -2.332 -1.178 -7.284 1.00 98.31 137 LEU A CA 1
ATOM 1088 C C . LEU A 1 137 ? -2.933 -0.360 -8.430 1.00 98.31 137 LEU A C 1
ATOM 1090 O O . LEU A 1 137 ? -2.214 0.141 -9.293 1.00 98.31 137 LEU A O 1
ATOM 1094 N N . ASN A 1 138 ? -4.258 -0.235 -8.436 1.00 96.12 138 ASN A N 1
ATOM 1095 C CA . ASN A 1 138 ? -4.980 0.476 -9.492 1.00 96.12 138 ASN A CA 1
ATOM 1096 C C . ASN A 1 138 ? -6.207 1.250 -8.996 1.00 96.12 138 ASN A C 1
ATOM 1098 O O . ASN A 1 138 ? -6.984 1.734 -9.810 1.00 96.12 138 ASN A O 1
ATOM 1102 N N . SER A 1 139 ? -6.447 1.323 -7.688 1.00 97.12 139 SER A N 1
ATOM 1103 C CA . SER A 1 139 ? -7.692 1.877 -7.161 1.00 97.12 139 SER A CA 1
ATOM 1104 C C . SER A 1 139 ? -7.457 2.727 -5.921 1.00 97.12 139 SER A C 1
ATOM 1106 O O . SER A 1 139 ? -6.543 2.472 -5.134 1.00 97.12 139 SER A O 1
ATOM 1108 N N . LEU A 1 140 ? -8.320 3.722 -5.742 1.00 97.31 140 LEU A N 1
ATOM 1109 C CA . LEU A 1 140 ? -8.402 4.537 -4.534 1.00 97.31 140 LEU A CA 1
ATOM 1110 C C . LEU A 1 140 ? -9.609 4.115 -3.701 1.00 97.31 140 LEU A C 1
ATOM 1112 O O . LEU A 1 140 ? -10.565 3.528 -4.210 1.00 97.31 140 LEU A O 1
ATOM 1116 N N . VAL A 1 141 ? -9.549 4.431 -2.415 1.00 96.69 141 VAL A N 1
ATOM 1117 C CA . VAL A 1 141 ? -10.639 4.239 -1.460 1.00 96.69 141 VAL A CA 1
ATOM 1118 C C . VAL A 1 141 ? -11.041 5.593 -0.902 1.00 96.69 141 VAL A C 1
ATOM 1120 O O . VAL A 1 141 ? -10.166 6.392 -0.580 1.00 96.69 141 VAL A O 1
ATOM 1123 N N . ASP A 1 142 ? -12.336 5.831 -0.736 1.00 91.50 142 ASP A N 1
ATOM 1124 C CA . ASP A 1 142 ? -12.879 7.031 -0.104 1.00 91.50 142 ASP A CA 1
ATOM 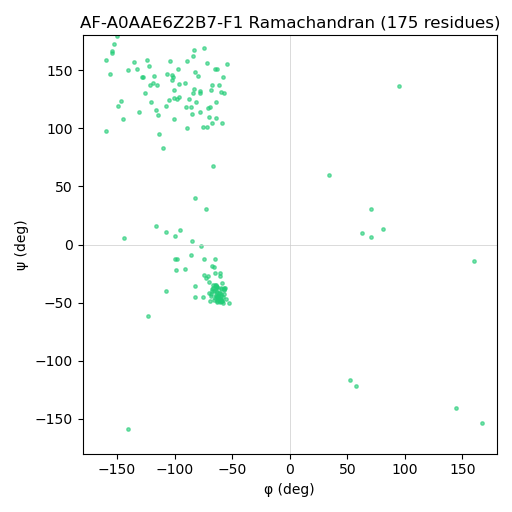1125 C C . ASP A 1 142 ? -14.087 6.719 0.803 1.00 91.50 142 ASP A C 1
ATOM 1127 O O . ASP A 1 142 ? -14.239 5.607 1.337 1.00 91.50 142 ASP A O 1
ATOM 1131 N N . ASP A 1 143 ? -14.907 7.735 1.077 1.00 88.38 143 ASP A N 1
ATOM 1132 C CA . ASP A 1 143 ? -16.135 7.583 1.844 1.00 88.38 143 ASP A CA 1
ATOM 1133 C C . ASP A 1 143 ? -17.251 6.840 1.112 1.00 88.38 143 ASP A C 1
ATOM 1135 O O . ASP A 1 143 ? -17.996 6.110 1.772 1.00 88.38 143 ASP A O 1
ATOM 1139 N N . ASP A 1 144 ? -17.250 6.894 -0.216 1.00 88.25 144 ASP A N 1
ATOM 1140 C CA . ASP A 1 144 ? -18.256 6.292 -1.082 1.00 88.25 144 ASP A CA 1
ATOM 1141 C C . ASP A 1 144 ? -17.888 4.861 -1.508 1.00 88.25 144 ASP A C 1
ATOM 1143 O O . ASP A 1 144 ? -18.772 4.067 -1.831 1.00 88.25 144 ASP A O 1
ATOM 1147 N N . GLY A 1 145 ? -16.607 4.483 -1.449 1.00 91.62 145 GLY A N 1
ATOM 1148 C CA . GLY A 1 145 ? -16.168 3.103 -1.642 1.00 91.62 145 GLY A CA 1
ATOM 1149 C C . GLY A 1 145 ? -14.836 2.979 -2.370 1.00 91.62 145 GLY A C 1
ATOM 1150 O O . GLY A 1 145 ? -13.887 3.709 -2.090 1.00 91.62 145 GLY A O 1
ATOM 1151 N N . ILE A 1 146 ? -14.745 1.989 -3.261 1.00 95.88 146 ILE A N 1
ATOM 1152 C CA . ILE A 1 146 ? -13.568 1.756 -4.102 1.00 95.88 146 ILE A CA 1
ATOM 1153 C C . ILE A 1 146 ? -13.812 2.382 -5.468 1.00 95.88 146 ILE A C 1
ATOM 1155 O O . ILE A 1 146 ? -14.774 2.048 -6.156 1.00 95.88 146 ILE A O 1
ATOM 1159 N N . THR A 1 147 ? -12.897 3.250 -5.884 1.00 94.69 147 THR A N 1
ATOM 1160 C CA . THR A 1 147 ? -12.901 3.831 -7.222 1.00 94.69 147 THR A CA 1
ATOM 1161 C C . THR A 1 147 ? -11.679 3.349 -7.991 1.00 94.69 147 THR A C 1
ATOM 1163 O O . THR A 1 147 ? -10.547 3.743 -7.700 1.00 94.69 147 THR A O 1
ATOM 1166 N N . SER A 1 148 ? -11.912 2.524 -9.008 1.00 95.12 148 SER A N 1
ATOM 1167 C CA . SER A 1 148 ? -10.844 1.982 -9.846 1.00 95.12 148 SER A CA 1
ATOM 1168 C C . SER A 1 148 ? -10.395 2.934 -10.948 1.00 95.12 148 SER A C 1
ATOM 1170 O O . SER A 1 148 ? -11.175 3.736 -11.482 1.00 95.12 148 SER A O 1
ATOM 1172 N N . ALA A 1 149 ? -9.110 2.829 -11.280 1.00 93.88 149 ALA A N 1
ATOM 1173 C CA . ALA A 1 149 ? -8.545 3.397 -12.487 1.00 93.88 149 ALA A CA 1
ATOM 1174 C C . ALA A 1 149 ? -9.204 2.762 -13.716 1.00 93.88 149 ALA A C 1
ATOM 1176 O O . ALA A 1 149 ? -9.433 1.552 -13.748 1.00 93.88 149 ALA A O 1
ATOM 1177 N N . VAL A 1 150 ? -9.526 3.580 -14.717 1.00 93.25 150 VAL A N 1
ATOM 1178 C CA . VAL A 1 150 ? -10.156 3.103 -15.963 1.00 93.25 150 VAL A CA 1
ATOM 1179 C C . VAL A 1 150 ? -9.168 2.931 -17.116 1.00 93.25 150 VAL A C 1
ATOM 1181 O O . VAL A 1 150 ? -9.522 2.339 -18.133 1.00 93.25 150 VAL A O 1
ATOM 1184 N N . ASP A 1 151 ? -7.945 3.446 -16.972 1.00 93.81 151 ASP A N 1
ATOM 1185 C CA . ASP A 1 151 ? -6.883 3.350 -17.969 1.00 93.81 151 ASP A CA 1
ATOM 1186 C C . ASP A 1 151 ? -5.478 3.413 -17.338 1.00 93.81 151 ASP A C 1
ATOM 1188 O O . ASP A 1 151 ? -5.304 3.706 -16.153 1.00 93.81 151 ASP A O 1
ATOM 1192 N N . ALA A 1 152 ? -4.454 3.170 -18.162 1.00 93.44 152 ALA A N 1
ATOM 1193 C CA . ALA A 1 152 ? -3.050 3.177 -17.749 1.00 93.44 152 ALA A CA 1
ATOM 1194 C C . ALA A 1 152 ? -2.569 4.532 -17.198 1.00 93.44 152 ALA A C 1
ATOM 1196 O O . ALA A 1 152 ? -1.599 4.585 -16.439 1.00 93.44 152 ALA A O 1
ATOM 1197 N N . LYS A 1 153 ? -3.215 5.641 -17.579 1.00 94.12 153 LYS A N 1
ATOM 1198 C CA . LYS A 1 153 ? -2.863 6.971 -17.077 1.00 94.12 153 LYS A CA 1
ATOM 1199 C C . LYS A 1 153 ? -3.359 7.137 -15.648 1.00 94.12 153 LYS A C 1
ATOM 1201 O O . LYS A 1 153 ? -2.596 7.587 -14.798 1.00 94.12 153 LYS A O 1
ATOM 1206 N N . GLU A 1 154 ? -4.594 6.738 -15.372 1.00 95.31 154 GLU A N 1
ATOM 1207 C CA . GLU A 1 154 ? -5.127 6.721 -14.013 1.00 95.31 154 GLU A CA 1
ATOM 1208 C C . GLU A 1 154 ? -4.365 5.734 -13.115 1.00 95.31 154 GLU A C 1
ATOM 1210 O O . GLU A 1 154 ? -4.043 6.084 -11.984 1.00 95.31 154 GLU A O 1
ATOM 1215 N N . GLU A 1 155 ? -3.987 4.553 -13.616 1.00 95.44 155 GLU A N 1
ATOM 1216 C CA . GLU A 1 155 ? -3.157 3.589 -12.869 1.00 95.44 155 GLU A CA 1
ATOM 1217 C C . GLU A 1 155 ? -1.810 4.199 -12.447 1.00 95.44 155 GLU A C 1
ATOM 1219 O O . GLU A 1 155 ? -1.406 4.083 -11.288 1.00 95.44 155 GLU A O 1
ATOM 1224 N N . ALA A 1 156 ? -1.143 4.911 -13.362 1.00 92.56 156 ALA A N 1
ATOM 1225 C CA . ALA A 1 156 ? 0.109 5.605 -13.069 1.00 92.56 156 ALA A CA 1
ATOM 1226 C C . ALA A 1 156 ? -0.059 6.725 -12.031 1.00 92.56 156 ALA A C 1
ATOM 1228 O O . ALA A 1 156 ? 0.820 6.944 -11.199 1.00 92.56 156 ALA A O 1
ATOM 1229 N N . ILE A 1 157 ? -1.199 7.417 -12.046 1.00 93.94 157 ILE A N 1
ATOM 1230 C CA . ILE A 1 157 ? -1.524 8.450 -11.058 1.00 93.94 157 ILE A CA 1
ATOM 1231 C C . ILE A 1 157 ? -1.755 7.832 -9.671 1.00 93.94 157 ILE A C 1
ATOM 1233 O O . ILE A 1 157 ? -1.257 8.366 -8.676 1.00 93.94 157 ILE A O 1
ATOM 1237 N N . VAL A 1 158 ? -2.465 6.700 -9.587 1.00 96.44 158 VAL A N 1
ATOM 1238 C CA . VAL A 1 158 ? -2.649 5.963 -8.324 1.00 96.44 158 VAL A CA 1
ATOM 1239 C C . VAL A 1 158 ? -1.294 5.540 -7.759 1.00 96.44 158 VAL A C 1
ATOM 1241 O O . VAL A 1 158 ? -1.015 5.800 -6.587 1.00 96.44 158 VAL A O 1
ATOM 1244 N N . PHE A 1 159 ? -0.428 4.956 -8.593 1.00 96.06 159 PHE A N 1
ATOM 1245 C CA . PHE A 1 159 ? 0.919 4.586 -8.169 1.00 96.06 159 PHE A CA 1
ATOM 1246 C C . PHE A 1 159 ? 1.738 5.796 -7.715 1.00 96.06 159 PHE A C 1
ATOM 1248 O O . PHE A 1 159 ? 2.301 5.759 -6.626 1.00 96.06 159 PHE A O 1
ATOM 1255 N N . SER A 1 160 ? 1.770 6.881 -8.495 1.00 93.25 160 SER A N 1
ATOM 1256 C CA . SER A 1 160 ? 2.502 8.099 -8.127 1.00 93.25 160 SER A CA 1
ATOM 1257 C C . SER A 1 160 ? 2.034 8.657 -6.783 1.00 93.25 160 SER A C 1
ATOM 1259 O O . SER A 1 160 ? 2.860 9.108 -5.997 1.00 93.25 160 SER A O 1
ATOM 1261 N N . SER A 1 161 ? 0.730 8.592 -6.499 1.00 94.38 161 SER A N 1
ATOM 1262 C CA . SER A 1 161 ? 0.163 9.045 -5.224 1.00 94.38 161 SER A CA 1
ATOM 1263 C C . SER A 1 161 ? 0.672 8.199 -4.054 1.00 94.38 161 SER A C 1
ATOM 1265 O O . SER A 1 161 ? 1.104 8.744 -3.040 1.00 94.38 161 SER A O 1
ATOM 1267 N N . PHE A 1 162 ? 0.672 6.870 -4.201 1.00 96.56 162 PHE A N 1
ATOM 1268 C CA . PHE A 1 162 ? 1.243 5.972 -3.195 1.00 96.56 162 PHE A CA 1
ATOM 1269 C C . PHE A 1 162 ? 2.755 6.184 -3.037 1.00 96.56 162 PHE A C 1
ATOM 1271 O O . PHE A 1 162 ? 3.259 6.255 -1.920 1.00 96.56 162 PHE A O 1
ATOM 1278 N N . TYR A 1 163 ? 3.484 6.319 -4.146 1.00 94.81 163 TYR A N 1
ATOM 1279 C CA . TYR A 1 163 ? 4.935 6.481 -4.135 1.00 94.81 163 TYR A CA 1
ATOM 1280 C C . TYR A 1 163 ? 5.360 7.773 -3.425 1.00 94.81 163 TYR A C 1
ATOM 1282 O O . TYR A 1 163 ? 6.283 7.751 -2.616 1.00 94.81 163 TYR A O 1
ATOM 1290 N N . SER A 1 164 ? 4.649 8.885 -3.642 1.00 92.81 164 SER A N 1
ATOM 1291 C CA . SER A 1 164 ? 4.887 10.130 -2.900 1.00 92.81 164 SER A CA 1
ATOM 1292 C C . SER A 1 164 ? 4.697 9.960 -1.389 1.00 92.81 164 SER A C 1
ATOM 1294 O O . SER A 1 164 ? 5.470 10.512 -0.608 1.00 92.81 164 SER A O 1
ATOM 1296 N N . ILE A 1 165 ? 3.704 9.174 -0.959 1.00 94.88 165 ILE A N 1
ATOM 1297 C CA . ILE A 1 165 ? 3.501 8.852 0.461 1.00 94.88 165 ILE A CA 1
ATOM 1298 C C . ILE A 1 165 ? 4.660 8.009 0.990 1.00 94.88 165 ILE A C 1
ATOM 1300 O O . ILE A 1 165 ? 5.209 8.336 2.037 1.00 94.88 165 ILE A O 1
ATOM 1304 N N . LEU A 1 166 ? 5.057 6.962 0.262 1.00 95.50 166 LEU A N 1
ATOM 1305 C CA . LEU A 1 166 ? 6.193 6.114 0.623 1.00 95.50 166 LEU A CA 1
ATOM 1306 C C . LEU A 1 166 ? 7.472 6.937 0.813 1.00 95.50 166 LEU A C 1
ATOM 1308 O O . LEU A 1 166 ? 8.141 6.772 1.827 1.00 95.50 166 LEU A O 1
ATOM 1312 N N . VAL A 1 167 ? 7.787 7.843 -0.116 1.00 92.12 167 VAL A N 1
ATOM 1313 C CA . VAL A 1 167 ? 8.957 8.731 -0.016 1.00 92.12 167 VAL A CA 1
ATOM 1314 C C . VAL A 1 167 ? 8.889 9.589 1.249 1.00 92.12 167 VAL A C 1
ATOM 1316 O O . VAL A 1 167 ? 9.848 9.624 2.018 1.00 92.12 167 VAL A O 1
ATOM 1319 N N . ASN A 1 168 ? 7.746 10.224 1.517 1.00 92.12 168 ASN A N 1
ATOM 1320 C CA . ASN A 1 168 ? 7.570 11.047 2.717 1.00 92.12 168 ASN A CA 1
ATOM 1321 C C . ASN A 1 168 ? 7.707 10.225 4.008 1.00 92.12 168 ASN A C 1
ATOM 1323 O O . ASN A 1 168 ? 8.393 10.639 4.942 1.00 92.12 168 ASN A O 1
ATOM 1327 N N . VAL A 1 169 ? 7.093 9.041 4.058 1.00 94.56 169 VAL A N 1
ATOM 1328 C CA . VAL A 1 169 ? 7.209 8.113 5.189 1.00 94.56 169 VAL A CA 1
ATOM 1329 C C . VAL A 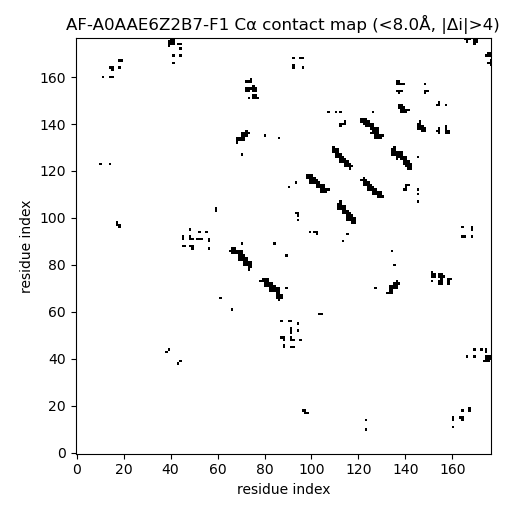1 169 ? 8.661 7.666 5.377 1.00 94.56 169 VAL A C 1
ATOM 1331 O O . VAL A 1 169 ? 9.172 7.695 6.497 1.00 94.56 169 VAL A O 1
ATOM 1334 N N . ALA A 1 170 ? 9.359 7.306 4.300 1.00 92.19 170 ALA A N 1
ATOM 1335 C CA . ALA A 1 170 ? 10.763 6.914 4.346 1.00 92.19 170 ALA A CA 1
ATOM 1336 C C . ALA A 1 170 ? 11.632 8.046 4.918 1.00 92.19 170 ALA A C 1
ATOM 1338 O O . ALA A 1 170 ? 12.380 7.825 5.874 1.0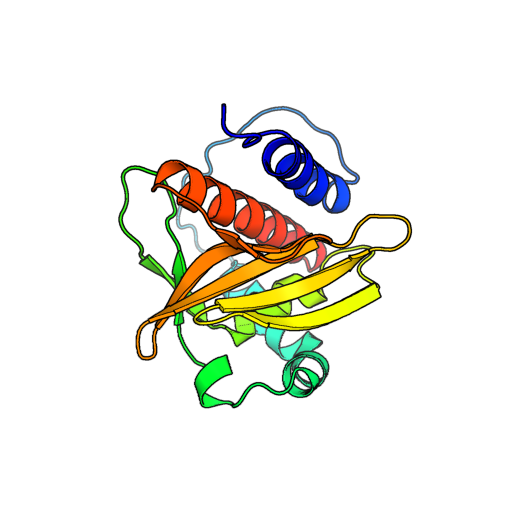0 92.19 170 ALA A O 1
ATOM 1339 N N . MET A 1 171 ? 11.469 9.273 4.417 1.00 90.88 171 MET A N 1
ATOM 1340 C CA . MET A 1 171 ? 12.188 10.454 4.905 1.00 90.88 171 MET A CA 1
ATOM 1341 C C . MET A 1 171 ? 11.907 10.748 6.384 1.00 90.88 171 MET A C 1
ATOM 1343 O O . MET A 1 171 ? 12.843 11.016 7.139 1.00 90.88 171 MET A O 1
ATOM 1347 N N . ASN A 1 172 ? 10.654 10.620 6.829 1.00 91.81 172 ASN A N 1
ATOM 1348 C CA . ASN A 1 172 ? 10.271 10.814 8.233 1.00 91.81 172 ASN A CA 1
ATOM 1349 C C . ASN A 1 172 ? 10.895 9.777 9.182 1.00 91.81 172 ASN A C 1
ATOM 1351 O O . ASN A 1 172 ? 11.096 10.068 10.360 1.00 91.81 172 ASN A O 1
ATOM 1355 N N . ASN A 1 173 ? 11.251 8.595 8.674 1.00 90.94 173 ASN A N 1
ATOM 1356 C CA . ASN A 1 173 ? 11.987 7.572 9.423 1.00 90.94 173 ASN A CA 1
ATOM 1357 C C . ASN A 1 173 ? 13.505 7.634 9.174 1.00 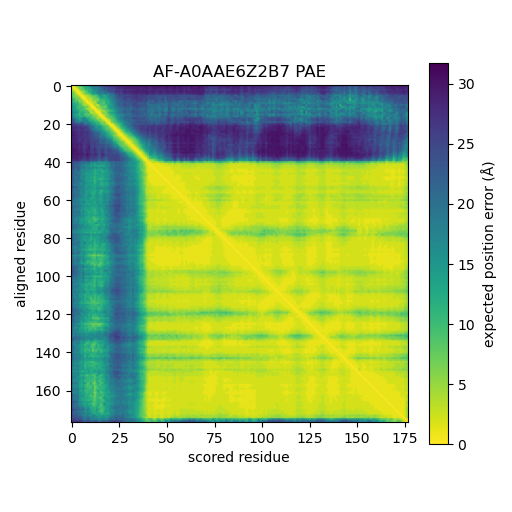90.94 173 ASN A C 1
ATOM 1359 O O . ASN A 1 173 ? 14.247 6.732 9.559 1.00 90.94 173 ASN A O 1
ATOM 1363 N N . GLY A 1 174 ? 13.991 8.712 8.551 1.00 90.56 174 GLY A N 1
ATOM 1364 C CA . GLY A 1 174 ? 15.411 8.964 8.336 1.00 90.56 174 GLY A CA 1
ATOM 1365 C C . GLY A 1 174 ? 16.018 8.227 7.145 1.00 90.56 174 GLY A C 1
ATOM 1366 O O . GLY A 1 174 ? 17.247 8.197 7.046 1.00 90.56 174 GLY A O 1
ATOM 1367 N N . PHE A 1 175 ? 15.210 7.658 6.248 1.00 88.75 175 PHE A N 1
ATOM 1368 C CA . PHE A 1 175 ? 15.673 7.023 5.014 1.00 88.75 175 PHE A CA 1
ATOM 1369 C C . PHE A 1 175 ? 15.762 8.027 3.852 1.00 88.75 175 PHE A C 1
ATOM 1371 O O . PHE A 1 175 ? 15.142 9.088 3.896 1.00 88.75 175 PHE A O 1
ATOM 1378 N N . LYS A 1 176 ? 16.562 7.734 2.819 1.00 76.19 176 LYS A N 1
ATOM 1379 C CA . LYS A 1 176 ? 16.584 8.546 1.594 1.00 76.19 176 LYS A CA 1
ATOM 1380 C C . LYS A 1 176 ? 15.449 8.072 0.677 1.00 76.19 176 LYS A C 1
ATOM 1382 O O . LYS A 1 176 ? 15.288 6.866 0.485 1.00 76.19 176 LYS A O 1
ATOM 1387 N N . GLY A 1 177 ? 14.662 9.029 0.187 1.00 57.72 177 GLY A N 1
ATOM 1388 C CA . GLY A 1 177 ? 13.587 8.820 -0.789 1.00 57.72 177 GLY A CA 1
ATOM 1389 C C . GLY A 1 177 ? 14.076 8.711 -2.225 1.00 57.72 177 GLY A C 1
ATOM 1390 O O . GLY A 1 177 ? 15.237 9.106 -2.479 1.00 57.72 177 GLY A O 1
#

Solvent-accessible surface area (backbone atoms only — not comparable to full-atom values): 10038 Å² total; per-residue (Å²): 137,76,89,78,58,63,71,68,64,51,46,56,57,47,61,49,52,63,66,44,94,65,92,81,88,81,90,75,83,83,74,89,74,93,74,96,66,91,71,47,34,63,68,54,34,36,57,51,34,32,69,74,36,46,70,64,57,58,68,61,76,61,53,70,68,59,34,66,23,46,28,27,32,20,84,36,60,89,50,67,74,37,88,72,47,30,40,43,40,55,51,24,49,64,75,55,43,68,65,59,74,48,76,44,75,46,78,57,93,56,31,47,28,43,40,30,35,35,74,96,49,77,42,36,43,41,20,30,41,51,57,92,78,40,31,31,45,33,27,38,23,48,85,91,44,78,51,70,45,89,47,54,58,47,17,14,50,48,33,51,53,52,49,55,48,44,33,50,43,24,41,76,73,72,24,49,104

Secondary structure (DSSP, 8-state):
----SHHHHHHHHHHHHTT-----------------SS---HHHHHHHHHHHHHHHHHTT---HHHHHSEEEE-SSTTSPPEEEEEHHHHHHHHHTSTTEEEEEEEEETTEEEEEEEETTS--EEEEEEEETTEEEEEEEE-SS-EEE--SHHHHHHHHHHHHHHHHHHHHHTT---

Organism: NCBI:txid204042

Mean predicted aligned error: 9.53 Å

Foldseek 3Di:
DDPPDDVLVVFLVVLLVLLDPDDDDDDDPDDDDDDDDPALDLVVLLVVLLVVCVVVLVVQPDDPLQQQAFEWAQQAQVDDTDTDGGNSSLVSLVVQRPQWDDWHWDDDDQKIWTWTDGVPDWIKGWIWGDDPSHTYTAWMATPVGIDGHPGSHSRNSSVVSSVSSSQSSSVVVVGHD

Sequence (177 aa):
MKILSFAKFLMIPLMIFCSSAYSSSEPSVVQMVAGNDNARTIEAAFHHLVAKHDKEISSLGLSDNQLNSIVYARPSWVHNFGRFCTVREFISVLFDIQNMQSIRTIRDGKYIGFKIKFKGNPSMGFALYKDGDEFFLNSLVDDDGITSAVDAKEEAIVFSSFYSILVNVAMNNGFKG

pLDDT: mean 81.97, std 22.21, range [27.97, 98.38]

Radius of gyration: 15.81 Å; Cα contacts (8 Å, |Δi|>4): 281; chains: 1; bounding box: 51×40×36 Å